Protein AF-A0A6L5YFA7-F1 (afdb_monomer)

Structure (mmCIF, N/CA/C/O backbone):
data_AF-A0A6L5YFA7-F1
#
_entry.id   AF-A0A6L5YFA7-F1
#
loop_
_atom_site.group_PDB
_atom_site.id
_atom_site.type_symbol
_atom_site.label_atom_id
_atom_site.label_alt_id
_atom_site.label_comp_id
_atom_site.label_asym_id
_atom_site.label_entity_id
_atom_site.label_seq_id
_atom_site.pdbx_PDB_ins_code
_atom_site.Cartn_x
_atom_site.Cartn_y
_atom_site.Cartn_z
_atom_site.occupancy
_atom_site.B_iso_or_equiv
_atom_site.auth_seq_id
_atom_site.auth_comp_id
_atom_site.auth_asym_id
_atom_site.auth_atom_id
_atom_site.pdbx_PDB_model_num
ATOM 1 N N . MET A 1 1 ? -9.081 -8.672 18.674 1.00 42.75 1 MET A N 1
ATOM 2 C CA . MET A 1 1 ? -8.345 -7.391 18.507 1.00 42.75 1 MET A CA 1
ATOM 3 C C . MET A 1 1 ? -7.896 -7.361 17.067 1.00 42.75 1 MET A C 1
ATOM 5 O O . MET A 1 1 ? -7.307 -8.342 16.646 1.00 42.75 1 MET A O 1
ATOM 9 N N . GLU A 1 2 ? -8.249 -6.339 16.296 1.00 49.50 2 GLU A N 1
ATOM 10 C CA . GLU A 1 2 ? -7.904 -6.300 14.872 1.00 49.50 2 GLU A CA 1
ATOM 11 C C . GLU A 1 2 ? -6.383 -6.189 14.718 1.00 49.50 2 GLU A C 1
ATOM 13 O O . GLU A 1 2 ? -5.696 -5.488 15.465 1.00 49.50 2 GLU A O 1
ATOM 18 N N . HIS A 1 3 ? -5.829 -7.008 13.838 1.00 55.88 3 HIS A N 1
ATOM 19 C CA . HIS A 1 3 ? -4.409 -7.046 13.551 1.00 55.88 3 HIS A CA 1
ATOM 20 C C . HIS A 1 3 ? -4.243 -6.571 12.118 1.00 55.88 3 HIS A C 1
ATOM 22 O O . HIS A 1 3 ? -5.012 -6.949 11.251 1.00 55.88 3 HIS A O 1
ATOM 28 N N . VAL A 1 4 ? -3.264 -5.714 11.869 1.00 53.44 4 VAL A N 1
ATOM 29 C CA . VAL A 1 4 ? -2.865 -5.366 10.506 1.00 53.44 4 VAL A CA 1
ATOM 30 C C . VAL A 1 4 ? -1.483 -5.969 10.318 1.00 53.44 4 VAL A C 1
ATOM 32 O O . VAL A 1 4 ? -0.633 -5.802 11.196 1.00 53.44 4 VAL A O 1
ATOM 35 N N . THR A 1 5 ? -1.272 -6.724 9.243 1.00 58.22 5 THR A N 1
ATOM 36 C CA . THR A 1 5 ? 0.033 -7.300 8.879 1.00 58.22 5 THR A CA 1
ATOM 37 C C . THR A 1 5 ? 0.436 -6.825 7.495 1.00 58.22 5 THR A C 1
ATOM 39 O O . THR A 1 5 ? -0.426 -6.433 6.704 1.00 58.22 5 THR A O 1
ATOM 42 N N . ALA A 1 6 ? 1.736 -6.830 7.220 1.00 61.50 6 ALA A N 1
ATOM 43 C CA . ALA A 1 6 ? 2.241 -6.496 5.909 1.00 61.50 6 ALA A CA 1
ATOM 44 C C . ALA A 1 6 ? 3.521 -7.240 5.558 1.00 61.50 6 ALA A C 1
ATOM 46 O O . ALA A 1 6 ? 4.302 -7.607 6.434 1.00 61.50 6 ALA A O 1
ATOM 47 N N . CYS A 1 7 ? 3.732 -7.410 4.261 1.00 60.97 7 CYS A N 1
ATOM 48 C CA . CYS A 1 7 ? 4.968 -7.910 3.680 1.00 60.97 7 CYS A CA 1
ATOM 49 C C . CYS A 1 7 ? 5.382 -7.022 2.508 1.00 60.97 7 CYS A C 1
ATOM 51 O O . CYS A 1 7 ? 4.578 -6.240 1.989 1.00 60.97 7 CYS A O 1
ATOM 53 N N . TYR A 1 8 ? 6.646 -7.125 2.107 1.00 66.25 8 TYR A N 1
ATOM 54 C CA . TYR A 1 8 ? 7.183 -6.336 1.011 1.00 66.25 8 TYR A CA 1
ATOM 55 C C . TYR A 1 8 ? 8.042 -7.179 0.077 1.00 66.25 8 TYR A C 1
ATOM 57 O O . TYR A 1 8 ? 8.597 -8.205 0.461 1.00 66.25 8 TYR A O 1
ATOM 65 N N . TRP A 1 9 ? 8.167 -6.712 -1.157 1.00 69.38 9 TRP A N 1
ATOM 66 C CA . TRP A 1 9 ? 9.163 -7.182 -2.102 1.00 69.38 9 TRP A CA 1
ATOM 67 C C . TRP A 1 9 ? 9.810 -5.980 -2.781 1.00 69.38 9 TRP A C 1
ATOM 69 O O . TRP A 1 9 ? 9.129 -5.018 -3.135 1.00 69.38 9 TRP A O 1
ATOM 79 N N . GLN A 1 10 ? 11.122 -6.041 -2.971 1.00 66.88 10 GLN A N 1
ATOM 80 C CA . GLN A 1 10 ? 11.886 -5.040 -3.698 1.00 66.88 10 GLN A CA 1
ATOM 81 C C . GLN A 1 10 ? 13.004 -5.739 -4.467 1.00 66.88 10 GLN A C 1
ATOM 83 O O . GLN A 1 10 ? 13.648 -6.649 -3.948 1.00 66.88 10 GLN A O 1
ATOM 88 N N . LYS A 1 11 ? 13.254 -5.301 -5.702 1.00 67.88 11 LYS A N 1
ATOM 89 C CA . LYS A 1 11 ? 14.406 -5.774 -6.472 1.00 67.88 11 LYS A CA 1
ATOM 90 C C . LYS A 1 11 ? 15.708 -5.233 -5.863 1.00 67.88 11 LYS A C 1
ATOM 92 O O . LYS A 1 11 ? 15.896 -4.021 -5.807 1.00 67.88 11 LYS A O 1
ATOM 97 N N . GLU A 1 12 ? 16.612 -6.133 -5.474 1.00 57.06 12 GLU A N 1
ATOM 98 C CA . GLU A 1 12 ? 17.871 -5.818 -4.769 1.00 57.06 12 GLU A CA 1
ATOM 99 C C . GLU A 1 12 ? 18.837 -4.919 -5.564 1.00 57.06 12 GLU A C 1
ATOM 101 O O . GLU A 1 12 ? 19.666 -4.233 -4.979 1.00 57.06 12 GLU A O 1
ATOM 106 N N . THR A 1 13 ? 18.735 -4.887 -6.895 1.00 53.09 13 THR A N 1
ATOM 107 C CA . THR A 1 13 ? 19.725 -4.241 -7.778 1.00 53.09 13 THR A CA 1
ATOM 108 C C . THR A 1 13 ? 19.331 -2.859 -8.299 1.00 53.09 13 THR A C 1
ATOM 110 O O . THR A 1 13 ? 19.992 -2.341 -9.197 1.00 53.09 13 THR A O 1
ATOM 113 N N . VAL A 1 14 ? 18.257 -2.240 -7.793 1.00 55.06 14 VAL A N 1
ATOM 114 C CA . VAL A 1 14 ? 17.788 -0.959 -8.341 1.00 55.06 14 VAL A CA 1
ATOM 115 C C . VAL A 1 14 ? 18.073 0.217 -7.397 1.00 55.06 14 VAL A C 1
ATOM 117 O O . VAL A 1 14 ? 17.418 0.314 -6.363 1.00 55.06 14 VAL A O 1
ATOM 120 N N . PRO A 1 15 ? 18.931 1.181 -7.786 1.00 55.47 15 PRO A N 1
ATOM 121 C CA . PRO A 1 15 ? 19.334 2.291 -6.915 1.00 55.47 15 PRO A CA 1
ATOM 122 C C . PRO A 1 15 ? 18.256 3.356 -6.627 1.00 55.47 15 PRO A C 1
ATOM 124 O O . PRO A 1 15 ? 18.515 4.274 -5.861 1.00 55.47 15 PRO A O 1
ATOM 127 N N . ASN A 1 16 ? 17.045 3.259 -7.189 1.00 71.00 16 ASN A N 1
ATOM 128 C CA . ASN A 1 16 ? 16.102 4.389 -7.229 1.00 71.00 16 ASN A CA 1
ATOM 129 C C . ASN A 1 16 ? 14.651 4.017 -6.881 1.00 71.00 16 ASN A C 1
ATOM 131 O O . ASN A 1 16 ? 13.733 4.626 -7.410 1.00 71.00 16 ASN A O 1
ATOM 135 N N . ILE A 1 17 ? 14.407 2.987 -6.070 1.00 80.12 17 ILE A N 1
ATOM 136 C CA . ILE A 1 17 ? 13.124 2.843 -5.366 1.00 80.12 17 ILE A CA 1
ATOM 137 C C . ILE A 1 17 ? 13.440 2.577 -3.909 1.00 80.12 17 ILE A C 1
ATOM 139 O O . ILE A 1 17 ? 14.206 1.680 -3.583 1.00 80.12 17 ILE A O 1
ATOM 143 N N . PHE A 1 18 ? 12.844 3.367 -3.038 1.00 85.06 18 PHE A N 1
ATOM 144 C CA . PHE A 1 18 ? 12.980 3.273 -1.603 1.00 85.06 18 PHE A CA 1
ATOM 145 C C . PHE A 1 18 ? 11.629 2.870 -1.033 1.00 85.06 18 PHE A C 1
ATOM 147 O O . PHE A 1 18 ? 10.590 3.408 -1.420 1.00 85.06 18 PHE A O 1
ATOM 154 N N . LEU A 1 19 ? 11.655 1.924 -0.105 1.00 86.00 19 LEU A N 1
ATOM 155 C CA . LEU A 1 19 ? 10.480 1.395 0.561 1.00 86.00 19 LEU A CA 1
ATOM 156 C C . LEU A 1 19 ? 10.718 1.450 2.061 1.00 86.00 19 LEU A C 1
ATOM 158 O O . LEU A 1 19 ? 11.791 1.095 2.546 1.00 86.00 19 LEU A O 1
ATOM 162 N N . SER A 1 20 ? 9.705 1.881 2.796 1.00 87.00 20 SER A N 1
ATOM 163 C CA . SER A 1 20 ? 9.672 1.725 4.243 1.00 87.00 20 SER A CA 1
ATOM 164 C C . SER A 1 20 ? 8.342 1.148 4.651 1.00 87.00 20 SER A C 1
ATOM 166 O O . SER A 1 20 ? 7.297 1.586 4.173 1.00 87.00 20 SER A O 1
ATOM 168 N N . LEU A 1 21 ? 8.404 0.162 5.534 1.00 87.25 21 LEU A N 1
ATOM 169 C CA . LEU A 1 21 ? 7.260 -0.518 6.104 1.00 87.25 21 LEU A CA 1
ATOM 170 C C . LEU A 1 21 ? 7.446 -0.565 7.616 1.00 87.25 21 LEU A C 1
ATOM 172 O O . LEU A 1 21 ? 8.492 -0.973 8.114 1.00 87.25 21 LEU A O 1
ATOM 176 N N . GLN A 1 22 ? 6.414 -0.160 8.344 1.00 86.12 22 GLN A N 1
ATOM 177 C CA . GLN A 1 22 ? 6.419 -0.094 9.794 1.00 86.12 22 GLN A CA 1
ATOM 178 C C . GLN A 1 22 ? 5.139 -0.721 10.336 1.00 86.12 22 GLN A C 1
ATOM 180 O O . GLN A 1 22 ? 4.037 -0.407 9.889 1.00 86.12 22 GLN A O 1
ATOM 185 N N . GLN A 1 23 ? 5.284 -1.585 11.339 1.00 83.81 23 GLN A N 1
ATOM 186 C CA . GLN A 1 23 ? 4.173 -2.211 12.052 1.00 83.81 23 GLN A CA 1
ATOM 187 C C . GLN A 1 23 ? 4.331 -1.959 13.554 1.00 83.81 23 GLN A C 1
ATOM 189 O O . GLN A 1 23 ? 5.340 -2.323 14.158 1.00 83.81 23 GLN A O 1
ATOM 194 N N . ARG A 1 24 ? 3.330 -1.330 14.180 1.00 81.19 24 ARG A N 1
ATOM 195 C CA . ARG A 1 24 ? 3.364 -0.915 15.591 1.00 81.19 24 ARG A CA 1
ATOM 196 C C . ARG A 1 24 ? 2.080 -1.315 16.321 1.00 81.19 24 ARG A C 1
ATOM 198 O O . ARG A 1 24 ? 0.984 -1.266 15.772 1.00 81.19 24 ARG A O 1
ATOM 205 N N . LYS A 1 25 ? 2.204 -1.680 17.603 1.00 77.31 25 LYS A N 1
ATOM 206 C CA . LYS A 1 25 ? 1.065 -1.931 18.506 1.00 77.31 25 LYS A CA 1
ATOM 207 C C . LYS A 1 25 ? 1.022 -0.875 19.604 1.00 77.31 25 LYS A C 1
ATOM 209 O O . LYS A 1 25 ? 1.906 -0.828 20.460 1.00 77.31 25 LYS A O 1
ATOM 214 N N . TYR A 1 26 ? -0.043 -0.081 19.646 1.00 77.12 26 TYR A N 1
ATOM 215 C CA . TYR A 1 26 ? -0.231 0.949 20.666 1.00 77.12 26 TYR A CA 1
ATOM 216 C C . TYR A 1 26 ? -1.063 0.397 21.824 1.00 77.12 26 TYR A C 1
ATOM 218 O O . TYR A 1 26 ? -2.284 0.536 21.855 1.00 77.12 26 TYR A O 1
ATOM 226 N N . ARG A 1 27 ? -0.394 -0.210 22.818 1.00 72.00 27 ARG A N 1
ATOM 227 C CA . ARG A 1 27 ? -1.049 -0.898 23.954 1.00 72.00 27 ARG A CA 1
ATOM 228 C C . ARG A 1 27 ? -2.083 -0.036 24.686 1.00 72.00 27 ARG A C 1
ATOM 230 O O . ARG A 1 27 ? -3.198 -0.495 24.905 1.00 72.00 27 ARG A O 1
ATOM 237 N N . ARG A 1 28 ? -1.742 1.217 25.021 1.00 74.81 28 ARG A N 1
ATOM 238 C CA . ARG A 1 28 ? -2.653 2.143 25.729 1.00 74.81 28 ARG A CA 1
ATOM 239 C C . ARG A 1 28 ? -3.917 2.464 24.930 1.00 74.81 28 ARG A C 1
ATOM 241 O O . ARG A 1 28 ? -4.965 2.674 25.522 1.00 74.81 28 ARG A O 1
ATOM 248 N N . ARG A 1 29 ? -3.809 2.500 23.600 1.00 70.94 29 ARG A N 1
ATOM 249 C CA . ARG A 1 29 ? -4.910 2.826 22.683 1.00 70.94 29 ARG A CA 1
ATOM 250 C C . ARG A 1 29 ? -5.611 1.577 22.129 1.00 70.94 29 ARG A C 1
ATOM 252 O O . ARG A 1 29 ? -6.564 1.722 21.383 1.00 70.94 29 ARG A O 1
ATOM 259 N N . LYS A 1 30 ? -5.144 0.369 22.489 1.00 76.75 30 LYS A N 1
ATOM 260 C CA . LYS A 1 30 ? -5.601 -0.932 21.959 1.00 76.75 30 LYS A CA 1
ATOM 261 C C . LYS A 1 30 ? -5.667 -0.993 20.420 1.00 76.75 30 LYS A C 1
ATOM 263 O O . LYS A 1 30 ? -6.475 -1.741 19.888 1.00 76.75 30 LYS A O 1
ATOM 268 N N . ALA A 1 31 ? -4.790 -0.252 19.740 1.00 76.12 31 ALA A N 1
ATOM 269 C CA . ALA A 1 31 ? -4.780 -0.118 18.284 1.00 76.12 31 ALA A CA 1
ATOM 270 C C . ALA A 1 31 ? -3.578 -0.838 17.656 1.00 76.12 31 ALA A C 1
ATOM 272 O O . ALA A 1 31 ? -2.465 -0.814 18.211 1.00 76.12 31 ALA A O 1
ATOM 273 N N . SER A 1 32 ? -3.796 -1.447 16.491 1.00 78.88 32 SER A N 1
ATOM 274 C CA . SER A 1 32 ? -2.738 -2.004 15.644 1.00 78.88 32 SER A CA 1
ATOM 275 C C . SER A 1 32 ? -2.537 -1.115 14.428 1.00 78.88 32 SER A C 1
ATOM 277 O O . SER A 1 32 ? -3.494 -0.797 13.736 1.00 78.88 32 SER A O 1
ATOM 279 N N . VAL A 1 33 ? -1.289 -0.756 14.148 1.00 83.19 33 VAL A N 1
ATOM 280 C CA . VAL A 1 33 ? -0.929 0.189 13.090 1.00 83.19 33 VAL A CA 1
ATOM 281 C C . VAL A 1 33 ? 0.041 -0.466 12.130 1.00 83.19 33 VAL A C 1
ATOM 283 O O . VAL A 1 33 ? 1.040 -1.041 12.564 1.00 83.19 33 VAL A O 1
ATOM 286 N N . VAL A 1 34 ? -0.222 -0.332 10.836 1.00 86.50 34 VAL A N 1
ATOM 287 C CA . VAL A 1 34 ? 0.759 -0.572 9.782 1.00 86.50 34 VAL A CA 1
ATOM 288 C C . VAL A 1 34 ? 0.758 0.620 8.847 1.00 86.50 34 VAL A C 1
ATOM 290 O O . VAL A 1 34 ? -0.297 1.071 8.412 1.00 86.50 34 VAL A O 1
ATOM 293 N N . TYR A 1 35 ? 1.936 1.122 8.516 1.00 89.31 35 TYR A N 1
ATOM 294 C CA . TYR A 1 35 ? 2.086 2.110 7.463 1.00 89.31 35 TYR A CA 1
ATOM 295 C C . TYR A 1 35 ? 3.273 1.769 6.589 1.00 89.31 35 TYR A C 1
ATOM 297 O O . TYR A 1 35 ? 4.251 1.174 7.044 1.00 89.31 35 TYR A O 1
ATOM 305 N N . ALA A 1 36 ? 3.166 2.148 5.326 1.00 90.75 36 ALA A N 1
ATOM 306 C CA . ALA A 1 36 ? 4.242 1.998 4.378 1.00 90.75 36 ALA A CA 1
ATOM 307 C C . ALA A 1 36 ? 4.264 3.162 3.402 1.00 90.75 36 ALA A C 1
ATOM 309 O O . ALA A 1 36 ? 3.213 3.689 3.039 1.00 90.75 36 ALA A O 1
ATOM 310 N N . CYS A 1 37 ? 5.463 3.506 2.952 1.00 91.62 37 CYS A N 1
ATOM 311 C CA . CYS A 1 37 ? 5.683 4.431 1.855 1.00 91.62 37 CYS A CA 1
ATOM 312 C C . CYS A 1 37 ? 6.607 3.773 0.828 1.00 91.62 37 CYS A C 1
ATOM 314 O O . CYS A 1 37 ? 7.508 3.011 1.185 1.00 91.62 37 CYS A O 1
ATOM 316 N N . ILE A 1 38 ? 6.399 4.107 -0.439 1.00 89.19 38 ILE A N 1
ATOM 317 C CA . ILE A 1 38 ? 7.280 3.776 -1.555 1.00 89.19 38 ILE A CA 1
ATOM 318 C C . ILE A 1 38 ? 7.514 5.043 -2.372 1.00 89.19 38 ILE A C 1
ATOM 320 O O . ILE A 1 38 ? 6.592 5.834 -2.562 1.00 89.19 38 ILE A O 1
ATOM 324 N N . SER A 1 39 ? 8.747 5.272 -2.811 1.00 90.31 39 SER A N 1
ATOM 325 C CA . SER A 1 39 ? 9.122 6.459 -3.583 1.00 90.31 39 SER A CA 1
ATOM 326 C C . SER A 1 39 ? 10.403 6.195 -4.361 1.00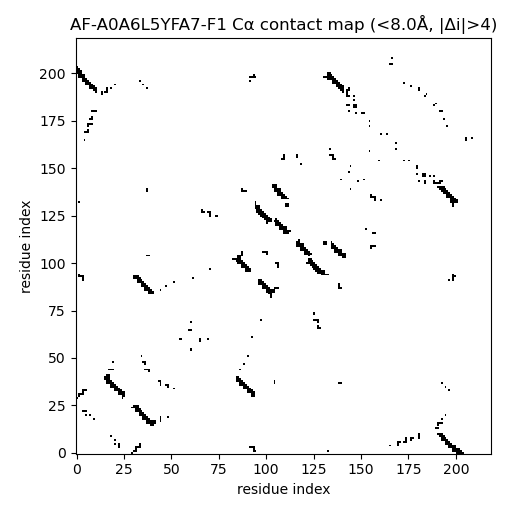 90.31 39 SER A C 1
ATOM 328 O O . SER A 1 39 ? 11.256 5.449 -3.888 1.00 90.31 39 SER A O 1
ATOM 330 N N . ASP A 1 40 ? 10.580 6.824 -5.519 1.00 87.94 40 ASP A N 1
ATOM 331 C CA . ASP A 1 40 ? 11.878 6.837 -6.210 1.00 87.94 40 ASP A CA 1
ATOM 332 C C . ASP A 1 40 ? 12.844 7.915 -5.688 1.00 87.94 40 ASP A C 1
ATOM 334 O O . ASP A 1 40 ? 14.011 7.957 -6.069 1.00 87.94 40 ASP A O 1
ATOM 338 N N . ASN A 1 41 ? 12.385 8.731 -4.736 1.00 90.25 41 ASN A N 1
ATOM 339 C CA . ASN A 1 41 ? 13.168 9.730 -4.018 1.00 90.25 41 ASN A CA 1
ATOM 340 C C . ASN A 1 41 ? 13.231 9.398 -2.514 1.00 90.25 41 ASN A C 1
ATOM 342 O O . ASN A 1 41 ? 12.197 9.345 -1.835 1.00 90.25 41 ASN A O 1
ATOM 346 N N . ARG A 1 42 ? 14.451 9.202 -1.987 1.00 89.81 42 ARG A N 1
ATOM 347 C CA . ARG A 1 42 ? 14.705 8.840 -0.582 1.00 89.81 42 ARG A CA 1
ATOM 348 C C . ARG A 1 42 ? 14.324 9.944 0.399 1.00 89.81 42 ARG A C 1
ATOM 350 O O . ARG A 1 42 ? 13.741 9.651 1.436 1.00 89.81 42 ARG A O 1
ATOM 357 N N . GLU A 1 43 ? 14.642 11.197 0.095 1.00 92.31 43 GLU A N 1
ATOM 358 C CA . GLU A 1 43 ? 14.319 12.327 0.971 1.00 92.31 43 GLU A CA 1
ATOM 359 C C . GLU A 1 43 ? 12.802 12.488 1.098 1.00 92.31 43 GLU A C 1
ATOM 361 O O . GLU A 1 43 ? 12.268 12.590 2.205 1.00 92.31 43 GLU A O 1
ATOM 366 N N . LEU A 1 44 ? 12.094 12.390 -0.030 1.00 93.12 44 LEU A N 1
ATOM 367 C CA . LEU A 1 44 ? 10.637 12.395 -0.043 1.00 93.12 44 LEU A CA 1
ATOM 368 C C . LEU A 1 44 ? 10.061 11.214 0.747 1.00 93.12 44 LEU A C 1
ATOM 370 O O . LEU A 1 44 ? 9.130 11.407 1.528 1.00 93.12 44 LEU A O 1
ATOM 374 N N . LEU A 1 45 ? 10.629 10.012 0.595 1.00 92.25 45 LEU A N 1
ATOM 375 C CA . LEU A 1 45 ? 10.217 8.843 1.371 1.00 92.25 45 LEU A CA 1
ATOM 376 C C . LEU A 1 45 ? 10.302 9.119 2.881 1.00 92.25 45 LEU A C 1
ATOM 378 O O . LEU A 1 45 ? 9.362 8.812 3.617 1.00 92.25 45 LEU A O 1
ATOM 382 N N . MET A 1 46 ? 11.422 9.680 3.343 1.00 92.62 46 MET A N 1
ATOM 383 C CA . MET A 1 46 ? 11.640 9.981 4.761 1.00 92.62 46 MET A CA 1
ATOM 384 C C . MET A 1 46 ? 10.692 11.077 5.255 1.00 92.62 46 MET A C 1
ATOM 386 O O . MET A 1 46 ? 10.117 10.950 6.332 1.00 92.62 46 MET A O 1
ATOM 390 N N . ASN A 1 47 ? 10.455 12.116 4.450 1.00 94.56 47 ASN A N 1
ATOM 391 C CA . ASN A 1 47 ? 9.496 13.174 4.769 1.00 94.56 47 ASN A CA 1
ATOM 392 C C . ASN A 1 47 ? 8.070 12.614 4.927 1.00 94.56 47 ASN A C 1
ATOM 394 O O . ASN A 1 47 ? 7.410 12.869 5.933 1.00 94.56 47 ASN A O 1
ATOM 398 N N . LEU A 1 48 ? 7.614 11.790 3.978 1.00 94.56 48 LEU A N 1
ATOM 399 C CA . LEU A 1 48 ? 6.294 11.157 4.039 1.00 94.56 48 LEU A CA 1
ATOM 400 C C . LEU A 1 48 ? 6.152 10.250 5.267 1.00 94.56 48 LEU A C 1
ATOM 402 O O . LEU A 1 48 ? 5.120 10.291 5.934 1.00 94.56 48 LEU A O 1
ATOM 406 N N . GLN A 1 49 ? 7.185 9.473 5.603 1.00 92.62 49 GLN A N 1
ATOM 407 C CA . GLN A 1 49 ? 7.195 8.673 6.831 1.00 92.62 49 GLN A CA 1
ATOM 408 C C . GLN A 1 49 ? 7.078 9.535 8.084 1.00 92.62 49 GLN A C 1
ATOM 410 O O . GLN A 1 49 ? 6.220 9.260 8.919 1.00 92.62 49 GLN A O 1
ATOM 415 N N . ASN A 1 50 ? 7.888 10.588 8.199 1.00 93.12 50 ASN A N 1
ATOM 416 C CA . ASN A 1 50 ? 7.854 11.486 9.351 1.00 93.12 50 ASN A CA 1
ATOM 417 C C . ASN A 1 50 ? 6.476 12.134 9.507 1.00 93.12 50 ASN A C 1
ATOM 419 O O . ASN A 1 50 ? 5.932 12.146 10.606 1.00 93.12 50 ASN A O 1
ATOM 423 N N . LYS A 1 51 ? 5.856 12.568 8.402 1.00 92.56 51 LYS A N 1
ATOM 424 C CA . LYS A 1 51 ? 4.484 13.093 8.410 1.00 92.56 51 LYS A CA 1
ATOM 425 C C . LYS A 1 51 ? 3.468 12.066 8.895 1.00 92.56 51 LYS A C 1
ATOM 427 O O . LYS A 1 51 ? 2.596 12.424 9.680 1.00 92.56 51 LYS A O 1
ATOM 432 N N . ILE A 1 52 ? 3.571 10.801 8.469 1.00 91.69 52 ILE A N 1
ATOM 433 C CA . ILE A 1 52 ? 2.720 9.726 9.004 1.00 91.69 52 ILE A CA 1
ATOM 434 C C . ILE A 1 52 ? 2.955 9.577 10.511 1.00 91.69 52 ILE A C 1
ATOM 436 O O . ILE A 1 52 ? 1.990 9.494 11.267 1.00 91.69 52 ILE A O 1
ATOM 440 N N . GLU A 1 53 ? 4.206 9.570 10.972 1.00 89.62 53 GLU A N 1
ATOM 441 C CA . GLU A 1 53 ? 4.523 9.436 12.397 1.00 89.62 53 GLU A CA 1
ATOM 442 C C . GLU A 1 53 ? 3.999 10.600 13.247 1.00 89.62 53 GLU A C 1
ATOM 444 O O . GLU A 1 53 ? 3.432 10.362 14.316 1.00 89.62 53 GLU A O 1
ATOM 449 N N . GLU A 1 54 ? 4.125 11.839 12.772 1.00 89.62 54 GLU A N 1
ATOM 450 C CA . GLU A 1 54 ? 3.522 13.026 13.390 1.00 89.62 54 GLU A CA 1
ATOM 451 C C . GLU A 1 54 ? 2.002 12.878 13.501 1.00 89.62 54 GLU A C 1
ATOM 453 O O . GLU A 1 54 ? 1.412 13.144 14.553 1.00 89.62 54 GLU A O 1
ATOM 458 N N . GLU A 1 55 ? 1.372 12.382 12.435 1.00 87.25 55 GLU A N 1
ATOM 459 C CA . GLU A 1 55 ? -0.046 12.053 12.418 1.00 87.25 55 GLU A CA 1
ATOM 460 C C . GLU A 1 55 ? -0.353 11.050 13.552 1.00 87.25 55 GLU A C 1
ATOM 462 O O . GLU A 1 55 ? -1.223 11.305 14.391 1.00 87.25 55 GLU A O 1
ATOM 467 N N . LEU A 1 56 ? 0.378 9.930 13.638 1.00 85.25 56 LEU A N 1
ATOM 468 C CA . LEU A 1 56 ? 0.166 8.882 14.650 1.00 85.25 56 LEU A CA 1
ATOM 469 C C . LEU A 1 56 ? 0.287 9.409 16.095 1.00 85.25 56 LEU A C 1
ATOM 471 O O . LEU A 1 56 ? -0.397 8.911 17.003 1.00 85.25 56 LEU A O 1
ATOM 475 N N . GLN A 1 57 ? 1.156 10.400 16.323 1.00 83.56 57 GLN A N 1
ATOM 476 C CA . GLN A 1 57 ? 1.321 11.067 17.619 1.00 83.56 57 GLN A CA 1
ATOM 477 C C . GLN A 1 57 ? 0.117 11.950 17.979 1.00 83.56 57 GLN A C 1
ATOM 479 O O . GLN A 1 57 ? -0.207 12.100 19.165 1.00 83.56 57 GLN A O 1
ATOM 484 N N . GLY A 1 58 ? -0.593 12.463 16.973 1.00 77.00 58 GLY A N 1
ATOM 485 C CA . GLY A 1 58 ? -1.829 13.214 17.125 1.00 77.00 58 GLY A CA 1
ATOM 486 C C . GLY A 1 58 ? -2.880 12.487 17.974 1.00 77.00 58 GLY A C 1
ATOM 487 O O . GLY A 1 58 ? -2.967 11.256 18.032 1.00 77.00 58 GLY A O 1
ATOM 488 N N . ARG A 1 59 ? -3.712 13.271 18.672 1.00 67.19 59 ARG A N 1
ATOM 489 C CA . ARG A 1 59 ? -4.869 12.758 19.441 1.00 67.19 59 ARG A CA 1
ATOM 490 C C . ARG A 1 59 ? -6.094 12.477 18.569 1.00 67.19 59 ARG A C 1
ATOM 492 O O . ARG A 1 59 ? -7.103 11.992 19.076 1.00 67.19 59 ARG A O 1
ATOM 499 N N . ASP A 1 60 ? -6.015 12.877 17.310 1.00 65.81 60 ASP A N 1
ATOM 500 C CA . ASP A 1 60 ? -7.160 13.067 16.435 1.00 65.81 60 ASP A CA 1
ATOM 501 C C . ASP A 1 60 ? -7.311 11.991 15.378 1.00 65.81 60 ASP A C 1
ATOM 503 O O . ASP A 1 60 ? -8.441 11.705 14.983 1.00 65.81 60 ASP A O 1
ATOM 507 N N . ILE A 1 61 ? -6.217 11.336 14.991 1.00 62.91 61 ILE A N 1
ATOM 508 C CA . ILE A 1 61 ? -6.371 10.070 14.297 1.00 62.91 61 ILE A CA 1
ATOM 509 C C . ILE A 1 61 ? -7.059 9.105 15.255 1.00 62.91 61 ILE A C 1
ATOM 511 O O . ILE A 1 61 ? -6.935 9.221 16.476 1.00 62.91 61 ILE A O 1
ATOM 515 N N . TRP A 1 62 ? -7.822 8.176 14.697 1.00 63.12 62 TRP A N 1
ATOM 516 C CA . TRP A 1 62 ? -8.588 7.157 15.410 1.00 63.12 62 TRP A CA 1
ATOM 517 C C . TRP A 1 62 ? -9.942 7.617 15.954 1.00 63.12 62 TRP A C 1
ATOM 519 O O . TRP A 1 62 ? -10.695 6.776 16.451 1.00 63.12 62 TRP A O 1
ATOM 529 N N . LYS A 1 63 ? -10.327 8.889 15.811 1.00 66.94 63 LYS A N 1
ATOM 530 C CA . LYS A 1 63 ? -11.703 9.320 16.098 1.00 66.94 63 LYS A CA 1
ATOM 531 C C . LYS A 1 63 ? -12.581 9.127 14.865 1.00 66.94 63 LYS A C 1
ATOM 533 O O . LYS A 1 63 ? -12.201 9.540 13.773 1.00 66.94 63 LYS A O 1
ATOM 538 N N . SER A 1 64 ? -13.728 8.477 15.035 1.00 64.62 64 SER A N 1
ATOM 539 C CA . SER A 1 64 ? -14.749 8.390 13.984 1.00 64.62 64 SER A CA 1
ATOM 540 C C . SER A 1 64 ? -15.150 9.792 13.520 1.00 64.62 64 SER A C 1
ATOM 542 O O . SER A 1 64 ? -15.115 10.729 14.325 1.00 64.62 64 SER A O 1
ATOM 544 N N . TYR A 1 65 ? -15.551 9.925 12.256 1.00 67.62 65 TYR A N 1
ATOM 545 C CA . TYR A 1 65 ? -16.027 11.183 11.663 1.00 67.62 65 TYR A CA 1
ATOM 546 C C . TYR A 1 65 ? -14.942 12.262 11.511 1.00 67.62 65 TYR A C 1
ATOM 548 O O . TYR A 1 65 ? -15.237 13.456 11.463 1.00 67.62 65 TYR A O 1
ATOM 556 N N . THR A 1 66 ? -13.671 11.860 11.44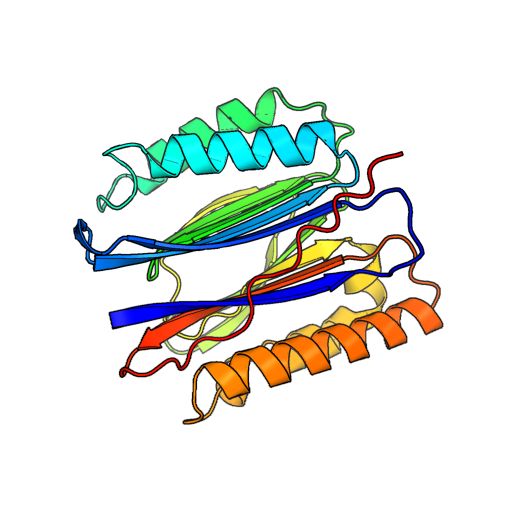7 1.00 79.06 66 THR A N 1
ATOM 557 C CA . THR A 1 66 ? -12.544 12.768 11.164 1.00 79.06 66 THR A CA 1
ATOM 558 C C . THR A 1 66 ? -11.922 12.539 9.790 1.00 79.06 66 THR A C 1
ATOM 560 O O . THR A 1 66 ? -10.984 13.247 9.423 1.00 79.06 66 THR A O 1
ATOM 563 N N . GLU A 1 67 ? -12.461 11.594 9.018 1.00 82.56 67 GLU A N 1
ATOM 564 C CA . GLU A 1 67 ? -11.919 11.114 7.749 1.00 82.56 67 GLU A CA 1
ATOM 565 C C . GLU A 1 67 ? -11.761 12.257 6.750 1.00 82.56 67 GLU A C 1
ATOM 567 O O . GLU A 1 67 ? -10.693 12.419 6.166 1.00 82.56 67 GLU A O 1
ATOM 572 N N . GLU A 1 68 ? -12.785 13.102 6.623 1.00 83.94 68 GLU A N 1
ATOM 573 C CA . GLU A 1 68 ? -12.770 14.230 5.694 1.00 83.94 68 GLU A CA 1
ATOM 574 C C . GLU A 1 68 ? -11.709 15.269 6.070 1.00 83.94 68 GLU A C 1
ATOM 576 O O . GLU A 1 68 ? -10.937 15.720 5.227 1.00 83.94 68 GLU A O 1
ATOM 581 N N . ARG A 1 69 ? -11.575 15.570 7.365 1.00 87.44 69 ARG A N 1
ATOM 582 C CA . ARG A 1 69 ? -10.549 16.492 7.864 1.00 87.44 69 ARG A CA 1
ATOM 583 C C . ARG A 1 69 ? -9.136 15.944 7.642 1.00 87.44 69 ARG A C 1
ATOM 585 O O . 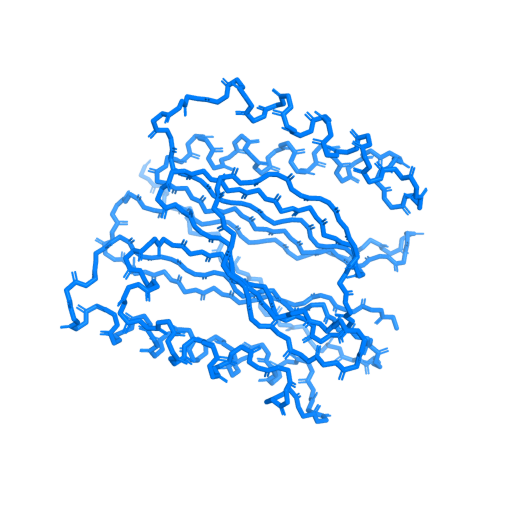ARG A 1 69 ? -8.238 16.701 7.276 1.00 87.44 69 ARG A O 1
ATOM 592 N N . ILE A 1 70 ? -8.928 14.642 7.858 1.00 87.94 70 ILE A N 1
ATOM 593 C CA . ILE A 1 70 ? -7.645 13.975 7.583 1.00 87.94 70 ILE A CA 1
ATOM 594 C C . ILE A 1 70 ? -7.365 14.020 6.077 1.00 87.94 70 ILE A C 1
ATOM 596 O O . ILE A 1 70 ? -6.268 14.406 5.675 1.00 87.94 70 ILE A O 1
ATOM 600 N N . ARG A 1 71 ? -8.360 13.708 5.240 1.00 89.25 71 ARG A N 1
ATOM 601 C CA . ARG A 1 71 ? -8.246 13.736 3.778 1.00 89.25 71 ARG A CA 1
ATOM 602 C C . ARG A 1 71 ? -7.875 15.125 3.272 1.00 89.25 71 ARG A C 1
ATOM 604 O O . ARG A 1 71 ? -6.961 15.240 2.459 1.00 89.25 71 ARG A O 1
ATOM 611 N N . GLU A 1 72 ? -8.528 16.177 3.761 1.00 90.88 72 GLU A N 1
ATOM 612 C CA . GLU A 1 72 ? -8.218 17.564 3.399 1.00 90.88 72 GLU A CA 1
ATOM 613 C C . GLU A 1 72 ? -6.812 17.980 3.836 1.00 90.88 72 GLU A C 1
ATOM 615 O O . GLU A 1 72 ? -6.074 18.585 3.053 1.00 90.88 72 GLU A O 1
ATOM 620 N N . LYS A 1 73 ? -6.423 17.647 5.075 1.00 91.19 73 LYS A N 1
ATOM 621 C CA . LYS A 1 73 ? -5.080 17.925 5.599 1.00 91.19 73 LYS A CA 1
ATOM 622 C C . LYS A 1 73 ? -4.012 17.280 4.716 1.00 91.19 73 LYS A C 1
ATOM 624 O O . LYS A 1 73 ? -3.099 17.973 4.270 1.00 91.19 73 LYS A O 1
ATOM 629 N N . TRP A 1 74 ? -4.144 15.986 4.435 1.00 92.81 74 TRP A N 1
ATOM 630 C CA . TRP A 1 74 ? -3.189 15.256 3.603 1.00 92.81 74 TRP A CA 1
ATOM 631 C C . TRP A 1 74 ? -3.199 15.741 2.159 1.00 92.81 74 TRP A C 1
ATOM 633 O O . TRP A 1 74 ? -2.134 15.990 1.608 1.00 92.81 74 TRP A O 1
ATOM 643 N N . SER A 1 75 ? -4.366 16.009 1.572 1.00 92.88 75 SER A N 1
ATOM 644 C CA . SER A 1 75 ? -4.449 16.566 0.214 1.00 92.88 75 SER A CA 1
ATOM 645 C C . SER A 1 75 ? -3.675 17.884 0.093 1.00 92.88 75 SER A C 1
ATOM 647 O O . SER A 1 75 ? -2.919 18.063 -0.858 1.00 92.88 75 SER A O 1
ATOM 649 N N . LYS A 1 76 ? -3.783 18.783 1.084 1.00 93.19 76 LYS A N 1
ATOM 650 C CA . LYS A 1 76 ? -2.999 20.032 1.125 1.00 93.19 76 LYS A CA 1
ATOM 651 C C . LYS A 1 76 ? -1.498 19.772 1.281 1.00 93.19 76 LYS A C 1
ATOM 653 O O . LYS A 1 76 ? -0.696 20.416 0.614 1.00 93.19 76 LYS A O 1
ATOM 658 N N . GLN A 1 77 ? -1.112 18.829 2.141 1.00 91.44 77 GLN A N 1
ATOM 659 C CA . GLN A 1 77 ? 0.295 18.469 2.353 1.00 91.44 77 GLN A CA 1
ATOM 660 C C . GLN A 1 77 ? 0.945 17.798 1.139 1.00 91.44 77 GLN A C 1
ATOM 662 O O . GLN A 1 77 ? 2.155 17.926 0.961 1.00 91.44 77 GLN A O 1
ATOM 667 N N . LEU A 1 78 ? 0.167 17.065 0.346 1.00 92.81 78 LEU A N 1
ATOM 668 C CA . LEU A 1 78 ? 0.626 16.389 -0.864 1.00 92.81 78 LEU A CA 1
ATOM 669 C C . LEU A 1 78 ? 0.643 17.336 -2.069 1.00 92.81 78 LEU A C 1
ATOM 671 O O . LEU A 1 78 ? 1.515 17.215 -2.920 1.00 92.81 78 LEU A O 1
ATOM 675 N N . ALA A 1 79 ? -0.248 18.332 -2.109 1.00 91.06 79 ALA A N 1
ATOM 676 C CA . ALA A 1 79 ? -0.297 19.333 -3.177 1.00 91.06 79 ALA A CA 1
ATOM 677 C C . ALA A 1 79 ? 0.960 20.220 -3.267 1.00 91.06 79 ALA A C 1
ATOM 679 O O . ALA A 1 79 ? 1.206 20.817 -4.313 1.00 91.06 79 ALA A O 1
ATOM 680 N N . VAL A 1 80 ? 1.740 20.319 -2.184 1.00 91.25 80 VAL A N 1
ATOM 681 C CA . VAL A 1 80 ? 3.015 21.062 -2.152 1.00 91.25 80 VAL A CA 1
ATOM 682 C C . VAL A 1 80 ? 4.231 20.195 -2.492 1.00 91.25 80 VAL A C 1
ATOM 684 O O . VAL A 1 80 ? 5.343 20.713 -2.558 1.00 91.25 80 VAL A O 1
ATOM 687 N N . VAL A 1 81 ? 4.048 18.885 -2.683 1.00 90.19 81 VAL A N 1
ATOM 688 C CA . VAL A 1 81 ? 5.107 17.996 -3.176 1.00 90.19 81 VAL A CA 1
ATOM 689 C C . VAL A 1 81 ? 5.290 18.244 -4.676 1.00 90.19 81 VAL A C 1
ATOM 691 O O . VAL A 1 81 ? 4.319 18.510 -5.384 1.00 90.19 81 VAL A O 1
ATOM 694 N N . ASP A 1 82 ? 6.529 18.167 -5.167 1.00 88.50 82 ASP A N 1
ATOM 695 C CA . ASP A 1 82 ? 6.828 18.335 -6.593 1.00 88.50 82 ASP A CA 1
ATOM 696 C C . ASP A 1 82 ? 5.977 17.378 -7.451 1.00 88.50 82 ASP A C 1
ATOM 698 O O . ASP A 1 82 ? 5.974 16.163 -7.230 1.00 88.50 82 ASP A O 1
ATOM 702 N N . LYS A 1 83 ? 5.294 17.939 -8.458 1.00 87.06 83 LYS A N 1
ATOM 703 C CA . LYS A 1 83 ? 4.428 17.244 -9.424 1.00 87.06 83 LYS A CA 1
ATOM 704 C C . LYS A 1 83 ? 5.168 16.238 -10.307 1.00 87.06 83 LYS A C 1
ATOM 706 O O . LYS A 1 83 ? 4.516 15.487 -11.020 1.00 87.06 83 LYS A O 1
ATOM 711 N N . ASN A 1 84 ? 6.496 16.217 -10.296 1.00 89.19 84 ASN A N 1
ATOM 712 C CA . ASN A 1 84 ? 7.282 15.194 -10.989 1.00 89.19 84 ASN A CA 1
ATOM 713 C C . ASN A 1 84 ? 7.683 14.021 -10.077 1.00 89.19 84 ASN A C 1
ATOM 715 O O . ASN A 1 84 ? 8.295 13.060 -10.543 1.00 89.19 84 ASN A O 1
ATOM 719 N N . SER A 1 85 ? 7.346 14.082 -8.785 1.00 90.75 85 SER A N 1
ATOM 720 C CA . SER A 1 85 ? 7.686 13.035 -7.818 1.00 90.75 85 SER A CA 1
ATOM 721 C C . SER A 1 85 ? 6.845 11.779 -8.024 1.00 90.75 85 SER A C 1
ATOM 723 O O . SER A 1 85 ? 5.661 11.868 -8.348 1.00 90.75 85 SER A O 1
ATOM 725 N N . ASN A 1 86 ? 7.407 10.603 -7.743 1.00 91.25 86 ASN A N 1
ATOM 726 C CA . ASN A 1 86 ? 6.653 9.350 -7.733 1.00 91.25 86 ASN A CA 1
ATOM 727 C C . ASN A 1 86 ? 6.640 8.785 -6.319 1.00 91.25 86 ASN A C 1
ATOM 729 O O . ASN A 1 86 ? 7.686 8.437 -5.775 1.00 91.25 86 ASN A O 1
ATOM 733 N N . TYR A 1 87 ? 5.457 8.688 -5.721 1.00 92.62 87 TYR A N 1
ATOM 734 C CA . TYR A 1 87 ? 5.315 8.163 -4.370 1.00 92.62 87 TYR A CA 1
ATOM 735 C C . TYR A 1 87 ? 3.945 7.534 -4.155 1.00 92.62 87 TYR A C 1
ATOM 737 O O . TYR A 1 87 ? 2.957 7.937 -4.761 1.00 92.62 87 TYR A O 1
ATOM 7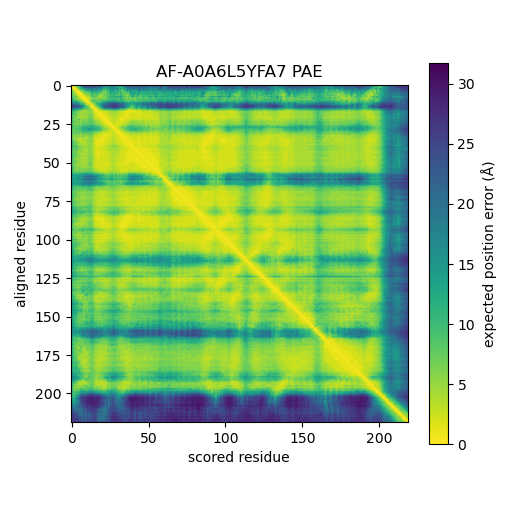45 N N . ALA A 1 88 ? 3.878 6.565 -3.255 1.00 93.38 88 ALA A N 1
ATOM 746 C CA . ALA A 1 88 ? 2.625 6.109 -2.682 1.00 93.38 88 ALA A CA 1
ATOM 747 C C . ALA A 1 88 ? 2.811 5.812 -1.203 1.00 93.38 88 ALA A C 1
ATOM 749 O O . ALA A 1 88 ? 3.905 5.464 -0.752 1.00 93.38 88 ALA A O 1
ATOM 750 N N . GLY A 1 89 ? 1.732 5.943 -0.449 1.00 92.88 89 GLY A N 1
ATOM 751 C CA . GLY A 1 89 ? 1.721 5.625 0.958 1.00 92.88 89 GLY A CA 1
ATOM 752 C C . GLY A 1 89 ? 0.369 5.140 1.434 1.00 92.88 89 GLY A C 1
ATOM 753 O O . GLY A 1 89 ? -0.692 5.434 0.878 1.00 92.88 89 GLY A O 1
ATOM 754 N N . VAL A 1 90 ? 0.445 4.350 2.491 1.00 91.12 90 VAL A N 1
ATOM 755 C CA . VAL A 1 90 ? -0.695 3.800 3.202 1.00 91.12 90 VAL A CA 1
ATOM 756 C C . VAL A 1 90 ? -0.440 3.956 4.686 1.00 91.12 90 VAL A C 1
ATOM 758 O O . VAL A 1 90 ? 0.650 3.681 5.184 1.00 91.12 90 VAL A O 1
ATOM 761 N N . LEU A 1 91 ? -1.473 4.364 5.400 1.00 89.81 91 LEU A N 1
ATOM 762 C CA . LEU A 1 91 ? -1.549 4.286 6.843 1.00 89.81 91 LEU A CA 1
ATOM 763 C C . LEU A 1 91 ? -2.825 3.524 7.174 1.00 89.81 91 LEU A C 1
ATOM 765 O O . LEU A 1 91 ? -3.918 4.011 6.915 1.00 89.81 91 LEU A O 1
ATOM 769 N N . CYS A 1 92 ? -2.683 2.329 7.731 1.00 85.62 92 CYS A N 1
ATOM 770 C CA . CYS A 1 92 ? -3.782 1.464 8.123 1.00 85.62 92 CYS A CA 1
ATOM 771 C C . CYS A 1 92 ? -3.768 1.254 9.631 1.00 85.62 92 CYS A C 1
ATOM 773 O O . CYS A 1 92 ? -2.760 0.814 10.193 1.00 85.62 92 CYS A O 1
ATOM 775 N N . VAL A 1 93 ? -4.892 1.544 10.280 1.00 81.81 93 VAL A N 1
ATOM 776 C CA . VAL A 1 93 ? -5.083 1.285 11.704 1.00 81.81 93 VAL A CA 1
ATOM 777 C C . VAL A 1 93 ? -6.439 0.699 11.952 1.00 81.81 93 VAL A C 1
ATOM 779 O O . VAL A 1 93 ? -7.468 1.314 11.661 1.00 81.81 93 VAL A O 1
ATOM 782 N N . ASP A 1 94 ? -6.403 -0.493 12.528 1.00 76.75 94 ASP A N 1
ATOM 783 C CA . ASP A 1 94 ? -7.561 -1.365 12.621 1.00 76.75 94 ASP A CA 1
ATOM 784 C C . ASP A 1 94 ? -8.212 -1.475 11.220 1.00 76.75 94 ASP A C 1
ATOM 786 O O . ASP A 1 94 ? -7.536 -1.883 10.273 1.00 76.75 94 ASP A O 1
ATOM 790 N N . SER A 1 95 ? -9.468 -1.059 11.048 1.00 75.25 95 SER A N 1
ATOM 791 C CA . SER A 1 95 ? -10.167 -1.030 9.754 1.00 75.25 95 SER A CA 1
ATOM 792 C C . SER A 1 95 ? -10.026 0.278 8.968 1.00 75.25 95 SER A C 1
ATOM 794 O O . SER A 1 95 ? -10.546 0.380 7.861 1.00 75.25 95 SER A O 1
ATOM 796 N N . ARG A 1 96 ? -9.368 1.312 9.499 1.00 81.00 96 ARG A N 1
ATOM 797 C CA . ARG A 1 96 ? -9.291 2.627 8.843 1.00 81.00 96 ARG A CA 1
ATOM 798 C C . ARG A 1 96 ? -8.017 2.785 8.050 1.00 81.00 96 ARG A C 1
ATOM 800 O O . ARG A 1 96 ? -6.939 2.424 8.517 1.00 81.00 96 ARG A O 1
ATOM 807 N N . VAL A 1 97 ? -8.142 3.369 6.868 1.00 84.94 97 VAL A N 1
ATOM 808 C CA . VAL A 1 97 ? -7.025 3.589 5.955 1.00 84.94 97 VAL A CA 1
ATOM 809 C C . VAL A 1 97 ? -6.971 5.036 5.500 1.00 84.94 97 VAL A C 1
ATOM 811 O O . VAL A 1 97 ? -7.990 5.632 5.160 1.00 84.94 97 VAL A O 1
ATOM 814 N N . LEU A 1 98 ? -5.761 5.578 5.472 1.00 89.81 98 LEU A N 1
ATOM 815 C CA . LEU A 1 98 ? -5.364 6.713 4.655 1.00 89.81 98 LEU A CA 1
ATOM 816 C C . LEU A 1 98 ? -4.507 6.157 3.520 1.00 89.81 98 LEU A C 1
ATOM 818 O O . LEU A 1 98 ? -3.579 5.384 3.749 1.00 89.81 98 LEU A O 1
ATOM 822 N N . LEU A 1 99 ? -4.838 6.560 2.307 1.00 91.38 99 LEU A N 1
ATOM 823 C CA . LEU A 1 99 ? -4.240 6.096 1.070 1.00 91.38 99 LEU A CA 1
ATOM 824 C C . LEU A 1 99 ? -3.866 7.308 0.236 1.00 91.38 99 LEU A C 1
ATOM 826 O O . LEU A 1 99 ? -4.702 8.190 0.045 1.00 91.38 99 LEU A O 1
ATOM 830 N N . PHE A 1 100 ? -2.639 7.348 -0.264 1.00 94.00 100 PHE A N 1
ATOM 831 C CA . PHE A 1 100 ? -2.231 8.368 -1.215 1.00 94.00 100 PHE A CA 1
ATOM 832 C C . PHE A 1 100 ? -1.245 7.843 -2.249 1.00 94.00 100 PHE A C 1
ATOM 834 O O . PHE A 1 100 ? -0.376 7.035 -1.929 1.00 94.00 100 PHE A O 1
ATOM 841 N N . ASP A 1 101 ? -1.361 8.320 -3.480 1.00 93.81 101 ASP A N 1
ATOM 842 C CA . ASP A 1 101 ? -0.440 7.989 -4.560 1.00 93.81 101 ASP A CA 1
ATOM 843 C C . ASP A 1 101 ? -0.251 9.152 -5.527 1.00 93.81 101 ASP A C 1
ATOM 845 O O . ASP A 1 101 ? -1.099 10.042 -5.635 1.00 93.81 101 ASP A O 1
ATOM 849 N N . HIS A 1 102 ? 0.886 9.142 -6.212 1.00 93.69 102 HIS A N 1
ATOM 850 C CA . HIS A 1 102 ? 1.227 10.120 -7.222 1.00 93.69 102 HIS A CA 1
ATOM 851 C C . HIS A 1 102 ? 2.202 9.551 -8.262 1.00 93.69 102 HIS A C 1
ATOM 853 O O . HIS A 1 102 ? 3.139 8.804 -7.945 1.00 93.69 102 HIS A O 1
ATOM 859 N N . GLY A 1 103 ? 2.017 9.980 -9.511 1.00 91.19 103 GLY A N 1
ATOM 860 C CA . GLY A 1 103 ? 2.933 9.710 -10.614 1.00 91.19 103 GLY A CA 1
ATOM 861 C C . GLY A 1 103 ? 2.849 8.261 -11.089 1.00 91.19 103 GLY A C 1
ATOM 862 O O . GLY A 1 103 ? 1.792 7.786 -11.501 1.00 91.19 103 GLY A O 1
ATOM 863 N N . ARG A 1 104 ? 3.987 7.564 -11.085 1.00 87.81 104 ARG A N 1
ATOM 864 C CA . ARG A 1 104 ? 4.104 6.162 -11.521 1.00 87.81 104 ARG A CA 1
ATOM 865 C C . ARG A 1 104 ? 3.743 5.151 -10.436 1.00 87.81 104 ARG A C 1
ATOM 867 O O . ARG A 1 104 ? 3.636 3.966 -10.741 1.00 87.81 104 ARG A O 1
ATOM 874 N N . MET A 1 105 ? 3.554 5.583 -9.193 1.00 88.88 105 MET A N 1
ATOM 875 C CA . MET A 1 105 ? 3.120 4.686 -8.126 1.00 88.88 105 MET A CA 1
ATOM 876 C C . MET A 1 105 ? 1.611 4.477 -8.196 1.00 88.88 105 MET A C 1
ATOM 878 O O . MET A 1 105 ? 0.874 5.327 -8.679 1.00 88.88 105 MET A O 1
ATOM 882 N N . ASN A 1 106 ? 1.160 3.319 -7.738 1.00 88.25 106 ASN A N 1
ATOM 883 C CA . ASN A 1 106 ? -0.232 2.917 -7.769 1.00 88.25 106 ASN A CA 1
ATOM 884 C C . ASN A 1 106 ? -0.604 2.294 -6.436 1.00 88.25 106 ASN A C 1
ATOM 886 O O . ASN A 1 106 ? 0.186 1.593 -5.793 1.00 88.25 106 ASN A O 1
ATOM 890 N N . LEU A 1 107 ? -1.864 2.493 -6.085 1.00 88.50 107 LEU A N 1
ATOM 891 C CA . LEU A 1 107 ? -2.519 1.766 -5.020 1.00 88.50 107 LEU A CA 1
ATOM 892 C C . LEU A 1 107 ? -3.515 0.814 -5.650 1.00 88.50 107 LEU A C 1
ATOM 894 O O . LEU A 1 107 ? -4.266 1.190 -6.547 1.00 88.50 107 LEU A O 1
ATOM 898 N N . CYS A 1 108 ? -3.531 -0.420 -5.176 1.00 85.75 108 CYS A N 1
ATOM 899 C CA . CYS A 1 108 ? -4.480 -1.420 -5.629 1.00 85.75 108 CYS A CA 1
ATOM 900 C C . CYS A 1 108 ? -5.061 -2.145 -4.430 1.00 85.75 108 CYS A C 1
ATOM 902 O O . CYS A 1 108 ? -4.415 -2.248 -3.395 1.00 85.75 108 CYS A O 1
ATOM 904 N N . GLY A 1 109 ? -6.280 -2.646 -4.524 1.00 80.44 109 GLY A N 1
ATOM 905 C CA . GLY A 1 109 ? -6.827 -3.401 -3.412 1.00 80.44 109 GLY A CA 1
ATOM 906 C C . GLY A 1 109 ? -8.148 -4.067 -3.707 1.00 80.44 109 GLY A C 1
ATOM 907 O O . GLY A 1 109 ? -8.814 -3.776 -4.704 1.00 80.44 109 GLY A O 1
ATOM 908 N N . PHE A 1 110 ? -8.521 -4.957 -2.796 1.00 76.88 110 PHE A N 1
ATOM 909 C CA . PHE A 1 110 ? -9.810 -5.628 -2.785 1.00 76.88 110 PHE A CA 1
ATOM 910 C C . PHE A 1 110 ? -10.697 -5.063 -1.691 1.00 76.88 110 PHE A C 1
ATOM 912 O O . PHE A 1 110 ? -10.343 -5.149 -0.526 1.00 76.88 110 PHE A O 1
ATOM 919 N N . PHE A 1 111 ? -11.881 -4.575 -2.045 1.00 72.62 111 PHE A N 1
ATOM 920 C CA . PHE A 1 111 ? -12.868 -4.074 -1.085 1.00 72.62 111 PHE A CA 1
ATOM 921 C C . PHE A 1 111 ? -14.067 -4.964 -1.142 1.00 72.62 111 PHE A C 1
ATOM 923 O O . PHE A 1 111 ? -14.522 -5.346 -2.222 1.00 72.62 111 PHE A O 1
ATOM 930 N N . LYS A 1 112 ? -14.642 -5.210 0.020 1.00 64.81 112 LYS A N 1
ATOM 931 C CA . LYS A 1 112 ? -15.967 -5.774 0.075 1.00 64.81 112 LYS A CA 1
ATOM 932 C C . LYS A 1 112 ? -16.981 -4.643 0.164 1.00 64.81 112 LYS A C 1
ATOM 934 O O . LYS A 1 112 ? -16.894 -3.763 1.015 1.00 64.81 112 LYS A O 1
ATOM 93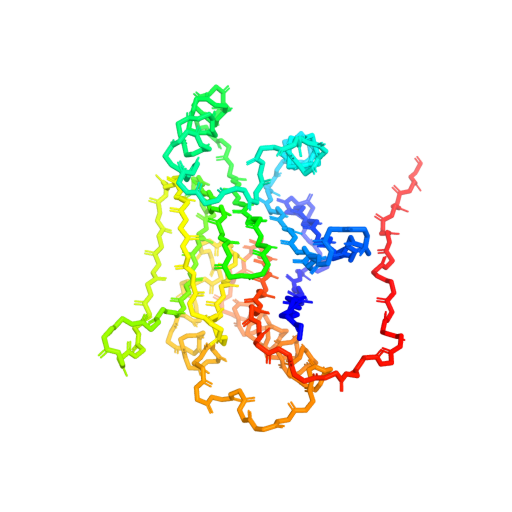9 N N . ARG A 1 113 ? -17.903 -4.624 -0.796 1.00 60.78 113 ARG A N 1
ATOM 940 C CA . ARG A 1 113 ? -18.995 -3.656 -0.880 1.00 60.78 113 ARG A CA 1
ATOM 941 C C . ARG A 1 113 ? -20.285 -4.433 -1.085 1.00 60.78 113 ARG A C 1
ATOM 943 O O . ARG A 1 113 ? -20.416 -5.172 -2.058 1.00 60.78 113 ARG A O 1
ATOM 950 N N . PHE A 1 114 ? -21.224 -4.290 -0.151 1.00 61.09 114 PHE A N 1
ATOM 951 C CA . PHE A 1 114 ? -22.508 -5.006 -0.174 1.00 61.09 114 PHE A CA 1
ATOM 952 C C . PHE A 1 114 ? -22.356 -6.534 -0.302 1.00 61.09 114 PHE A C 1
ATOM 954 O O . PHE A 1 114 ? -23.041 -7.178 -1.091 1.00 61.09 114 PHE A O 1
ATOM 961 N N . GLY A 1 115 ? -21.408 -7.121 0.437 1.00 60.97 115 GLY A N 1
ATOM 962 C CA . GLY A 1 115 ? -21.172 -8.568 0.424 1.00 60.97 115 GLY A CA 1
ATOM 963 C C . GLY A 1 115 ? -20.419 -9.099 -0.801 1.00 60.97 115 GLY A C 1
ATOM 964 O O . GLY A 1 115 ? -20.131 -10.290 -0.843 1.00 60.97 115 GLY A O 1
ATOM 965 N N . ARG A 1 116 ? -20.059 -8.244 -1.769 1.00 66.62 116 ARG A N 1
ATOM 966 C CA . ARG A 1 116 ? -19.258 -8.619 -2.943 1.00 66.62 116 ARG A CA 1
ATOM 967 C C . ARG A 1 116 ? -17.847 -8.070 -2.833 1.00 66.62 116 ARG A C 1
ATOM 969 O O . ARG A 1 116 ? -17.673 -6.887 -2.547 1.00 66.62 116 ARG A O 1
ATOM 976 N N . THR A 1 117 ? -16.858 -8.910 -3.105 1.00 70.69 117 THR A N 1
ATOM 977 C CA . THR A 1 117 ? -15.461 -8.490 -3.205 1.00 70.69 117 THR A CA 1
ATOM 978 C C . THR A 1 117 ? -15.186 -7.918 -4.600 1.00 70.69 117 THR A C 1
ATOM 980 O O . THR A 1 117 ? -15.442 -8.586 -5.599 1.00 70.69 117 THR A O 1
ATOM 983 N N . GLY A 1 118 ? -14.665 -6.693 -4.684 1.00 74.31 118 GLY A N 1
ATOM 984 C CA . GLY A 1 118 ? -14.244 -6.047 -5.930 1.00 74.31 118 GLY A CA 1
ATOM 985 C C . GLY A 1 118 ? -12.786 -5.595 -5.880 1.00 74.31 118 GLY A C 1
ATOM 986 O O . GLY A 1 118 ? -12.310 -5.177 -4.828 1.00 74.31 118 GLY A O 1
ATOM 987 N N . TRP A 1 119 ? -12.096 -5.667 -7.020 1.00 83.88 119 TRP A N 1
ATOM 988 C CA . TRP A 1 119 ? -10.736 -5.156 -7.225 1.00 83.88 119 TRP A CA 1
ATOM 989 C C . TRP A 1 119 ? -10.774 -3.731 -7.767 1.00 83.88 119 TRP A C 1
ATOM 991 O O . TRP A 1 119 ? -11.611 -3.411 -8.616 1.00 83.88 119 TRP A O 1
ATOM 1001 N N . LYS A 1 120 ? -9.859 -2.879 -7.307 1.00 84.44 120 LYS A N 1
ATOM 1002 C CA . LYS A 1 120 ? -9.677 -1.541 -7.864 1.00 84.44 120 LYS A CA 1
ATOM 1003 C C . LYS A 1 120 ? -8.215 -1.119 -7.816 1.00 84.44 120 LYS A C 1
ATOM 1005 O O . LYS A 1 120 ? -7.534 -1.360 -6.824 1.00 84.44 120 LYS A O 1
ATOM 1010 N N . VAL A 1 121 ? -7.788 -0.428 -8.869 1.00 86.50 121 VAL A N 1
ATOM 1011 C CA . VAL A 1 121 ? -6.560 0.371 -8.910 1.00 86.50 121 VAL A CA 1
ATOM 1012 C C . VAL A 1 121 ? -6.963 1.841 -8.768 1.00 86.50 121 VAL A C 1
ATOM 1014 O O . VAL A 1 121 ? -7.845 2.308 -9.495 1.00 86.50 121 VAL A O 1
ATOM 1017 N N . TRP A 1 122 ? -6.367 2.576 -7.830 1.00 85.50 122 TRP A N 1
ATOM 1018 C CA . TRP A 1 122 ? -6.487 4.039 -7.766 1.00 85.50 122 TRP A CA 1
ATOM 1019 C C . TRP A 1 122 ? -5.228 4.686 -8.315 1.00 85.50 122 TRP A C 1
ATOM 1021 O O . TRP A 1 122 ? -4.137 4.119 -8.235 1.00 85.50 122 TRP A O 1
ATOM 1031 N N . LYS A 1 123 ? -5.431 5.874 -8.887 1.00 84.69 123 LYS A N 1
ATOM 1032 C CA . LYS A 1 123 ? -4.383 6.706 -9.461 1.00 84.69 123 LYS A CA 1
ATOM 1033 C C . LYS A 1 123 ? -4.564 8.159 -9.062 1.00 84.69 123 LYS A C 1
ATOM 1035 O O . LYS A 1 123 ? -5.648 8.712 -9.269 1.00 84.69 123 LYS A O 1
ATOM 1040 N N . ASN A 1 124 ? -3.482 8.771 -8.599 1.00 83.19 124 ASN A N 1
ATOM 1041 C CA . ASN A 1 124 ? -3.376 10.167 -8.195 1.00 83.19 124 ASN A CA 1
ATOM 1042 C C . ASN A 1 124 ? -4.487 10.579 -7.219 1.00 83.19 124 ASN A C 1
ATOM 1044 O O . ASN A 1 124 ? -5.154 11.598 -7.424 1.00 83.19 124 ASN A O 1
ATOM 1048 N N . GLN A 1 125 ? -4.746 9.766 -6.191 1.00 82.31 125 GLN A N 1
ATOM 1049 C CA . GLN A 1 125 ? -5.794 10.050 -5.208 1.00 82.31 125 GLN A CA 1
ATOM 1050 C C . GLN A 1 125 ? -5.227 10.151 -3.800 1.00 82.31 125 GLN A C 1
ATOM 1052 O O . GLN A 1 125 ? -4.298 9.443 -3.446 1.00 82.31 125 GLN A O 1
ATOM 1057 N N . CYS A 1 126 ? -5.847 10.995 -2.974 1.00 89.88 126 CYS A N 1
ATOM 1058 C CA . CYS A 1 126 ? -5.734 10.948 -1.520 1.00 89.88 126 CYS A CA 1
ATOM 1059 C C . CYS A 1 126 ? -7.107 10.566 -0.964 1.00 89.88 126 CYS A C 1
ATOM 1061 O O . CYS A 1 126 ? -8.087 11.292 -1.151 1.00 89.88 126 CYS A O 1
ATOM 1063 N N . MET A 1 127 ? -7.191 9.425 -0.290 1.00 88.00 127 MET A N 1
ATOM 1064 C CA . MET A 1 127 ? -8.436 8.874 0.231 1.00 88.00 127 MET A CA 1
ATOM 1065 C C . MET A 1 127 ? -8.294 8.521 1.701 1.00 88.00 127 MET A C 1
ATOM 1067 O O . MET A 1 127 ? -7.244 8.065 2.147 1.00 88.00 127 MET A O 1
ATOM 1071 N N . VAL A 1 128 ? -9.387 8.677 2.435 1.00 85.75 128 VAL A N 1
ATOM 1072 C CA . VAL A 1 128 ? -9.522 8.177 3.799 1.00 85.75 128 VAL A CA 1
ATOM 1073 C C . VAL A 1 128 ? -10.838 7.422 3.883 1.00 85.75 128 VAL A C 1
ATOM 1075 O O . VAL A 1 128 ? -11.831 7.858 3.300 1.00 85.75 128 VAL A O 1
ATOM 1078 N N . GLY A 1 129 ? -10.852 6.288 4.573 1.00 79.75 129 GLY A N 1
ATOM 1079 C CA . GLY A 1 129 ? -12.073 5.515 4.754 1.00 79.75 129 GLY A CA 1
ATOM 1080 C C . GLY A 1 129 ? -11.888 4.277 5.615 1.00 79.75 129 GLY A C 1
ATOM 1081 O O . GLY A 1 129 ? -10.825 4.050 6.193 1.00 79.75 129 GLY A O 1
ATOM 1082 N N . GLU A 1 130 ? -12.943 3.475 5.680 1.00 78.06 130 GLU A N 1
ATOM 1083 C CA . GLU A 1 130 ? -12.951 2.173 6.341 1.00 78.06 130 GLU A CA 1
ATOM 1084 C C . GLU A 1 130 ? -12.885 1.049 5.304 1.00 78.06 130 GLU A C 1
ATOM 1086 O O . GLU A 1 130 ? -13.508 1.114 4.243 1.00 78.06 130 GLU A O 1
ATOM 1091 N N . VAL A 1 131 ? -12.127 0.007 5.622 1.00 74.62 131 VAL A N 1
ATOM 1092 C CA . VAL A 1 131 ? -12.023 -1.224 4.847 1.00 74.62 131 VAL A CA 1
ATOM 1093 C C . VAL A 1 131 ? -12.507 -2.394 5.685 1.00 74.62 131 VAL A C 1
ATOM 1095 O O . VAL A 1 131 ? -12.272 -2.456 6.891 1.00 74.62 131 VAL A O 1
ATOM 1098 N N . GLU A 1 132 ? -13.191 -3.347 5.053 1.00 69.88 132 GLU A N 1
ATOM 1099 C CA . GLU A 1 132 ? -13.587 -4.560 5.759 1.00 69.88 132 GLU A CA 1
ATOM 1100 C C . GLU A 1 132 ? -12.350 -5.342 6.214 1.00 69.88 132 GLU A C 1
ATOM 1102 O O . GLU A 1 132 ? -11.324 -5.394 5.527 1.00 69.88 132 GLU A O 1
ATOM 1107 N N . ALA A 1 133 ? -12.466 -6.021 7.351 1.00 66.31 133 ALA A N 1
ATOM 1108 C CA . ALA A 1 133 ? -11.465 -6.992 7.751 1.00 66.31 133 ALA A CA 1
ATOM 1109 C C . ALA A 1 133 ? -11.281 -8.065 6.659 1.00 66.31 133 ALA A C 1
ATOM 1111 O O . ALA A 1 133 ? -12.244 -8.631 6.149 1.00 66.31 133 ALA A O 1
ATOM 1112 N N . GLY A 1 134 ? -10.028 -8.353 6.329 1.00 64.50 134 GLY A N 1
ATOM 1113 C CA . GLY A 1 134 ? -9.600 -9.225 5.237 1.00 64.50 134 GLY A CA 1
ATOM 1114 C C . GLY A 1 134 ? -9.293 -8.496 3.920 1.00 64.50 134 GLY A C 1
ATOM 1115 O O . GLY A 1 134 ? -8.921 -9.157 2.956 1.00 64.50 134 GLY A O 1
ATOM 1116 N N . THR A 1 135 ? -9.431 -7.167 3.855 1.00 73.06 135 THR A N 1
ATOM 1117 C CA . THR A 1 135 ? -9.186 -6.352 2.644 1.00 73.06 135 THR A CA 1
ATOM 1118 C C . THR A 1 135 ? -7.698 -6.244 2.310 1.00 73.06 135 THR A C 1
ATOM 1120 O O . THR A 1 135 ? -6.962 -5.538 2.980 1.00 73.06 135 THR A O 1
ATOM 1123 N N . ALA A 1 136 ? -7.224 -6.859 1.233 1.00 75.38 136 ALA A N 1
ATOM 1124 C CA . ALA A 1 136 ? -5.848 -6.650 0.785 1.00 75.38 136 ALA A CA 1
ATOM 1125 C C . ALA A 1 136 ? -5.660 -5.269 0.129 1.00 75.38 136 ALA A C 1
ATOM 1127 O O . ALA A 1 136 ? -6.430 -4.902 -0.760 1.00 75.38 136 ALA A O 1
ATOM 1128 N N . ILE A 1 137 ? -4.605 -4.542 0.511 1.00 80.56 137 ILE A N 1
ATOM 1129 C CA . ILE A 1 137 ? -4.151 -3.311 -0.154 1.00 80.56 137 ILE A CA 1
ATOM 1130 C C . ILE A 1 137 ? -2.692 -3.483 -0.575 1.00 80.56 137 ILE A C 1
ATOM 1132 O O . ILE A 1 137 ? -1.848 -3.853 0.235 1.00 80.56 137 ILE A O 1
ATOM 1136 N N . LEU A 1 138 ? -2.405 -3.197 -1.838 1.00 80.50 138 LEU A N 1
ATOM 1137 C CA . LEU A 1 138 ? -1.096 -3.241 -2.464 1.00 80.50 138 LEU A CA 1
ATOM 1138 C C . LEU A 1 138 ? -0.636 -1.831 -2.851 1.00 80.50 138 LEU A C 1
ATOM 1140 O O . LEU A 1 138 ? -1.389 -1.073 -3.458 1.00 80.50 138 LEU A O 1
ATOM 1144 N N . LEU A 1 139 ? 0.624 -1.517 -2.570 1.00 85.50 139 LEU A N 1
ATOM 1145 C CA . LEU A 1 139 ? 1.324 -0.325 -3.051 1.00 85.50 139 LEU A CA 1
ATOM 1146 C C . LEU A 1 139 ? 2.387 -0.765 -4.036 1.00 85.50 139 LEU A C 1
ATOM 1148 O O . LEU A 1 139 ? 3.176 -1.631 -3.669 1.00 85.50 139 LEU A O 1
ATOM 1152 N N . THR A 1 140 ? 2.434 -0.215 -5.249 1.00 84.31 140 THR A N 1
ATOM 1153 C CA . THR A 1 140 ? 3.427 -0.663 -6.234 1.00 84.31 140 THR A CA 1
ATOM 1154 C C . THR A 1 140 ? 3.701 0.331 -7.364 1.00 84.31 140 THR A C 1
ATOM 1156 O O . THR A 1 140 ? 2.880 1.196 -7.654 1.00 84.31 140 THR A O 1
ATOM 1159 N N . ASP A 1 141 ? 4.847 0.194 -8.029 1.00 83.25 141 ASP A N 1
ATOM 1160 C CA . ASP A 1 141 ? 5.167 0.928 -9.260 1.00 83.25 141 ASP A CA 1
ATOM 1161 C C . ASP A 1 141 ? 4.346 0.402 -10.457 1.00 83.25 141 ASP A C 1
ATOM 1163 O O . ASP A 1 141 ? 4.014 -0.782 -10.541 1.00 83.25 141 ASP A O 1
ATOM 1167 N N . HIS A 1 142 ? 4.030 1.277 -11.414 1.00 82.56 142 HIS A N 1
ATOM 1168 C CA . HIS A 1 142 ? 3.247 0.951 -12.609 1.00 82.56 142 HIS A CA 1
ATOM 1169 C C . HIS A 1 142 ? 3.840 -0.205 -13.424 1.00 82.56 142 HIS A C 1
ATOM 1171 O O . HIS A 1 142 ? 3.092 -1.027 -13.955 1.00 82.56 142 HIS A O 1
ATOM 1177 N N . GLY A 1 143 ? 5.171 -0.315 -13.477 1.00 76.50 143 GLY A N 1
ATOM 1178 C CA . GLY A 1 143 ? 5.855 -1.413 -14.149 1.00 76.50 143 GLY A CA 1
ATOM 1179 C C . GLY A 1 143 ? 5.464 -2.777 -13.585 1.00 76.50 143 GLY A C 1
ATOM 1180 O O . GLY A 1 143 ? 5.290 -3.718 -14.349 1.00 76.50 143 GLY A O 1
ATOM 1181 N N . PHE A 1 144 ? 5.247 -2.886 -12.275 1.00 77.75 144 PHE A N 1
ATOM 1182 C CA . PHE A 1 144 ? 4.856 -4.145 -11.642 1.00 77.75 144 PHE A CA 1
ATOM 1183 C C . PHE A 1 144 ? 3.419 -4.555 -12.005 1.00 77.75 144 PHE A C 1
ATOM 1185 O O . PHE A 1 144 ? 3.165 -5.730 -12.268 1.00 77.75 144 PHE A O 1
ATOM 1192 N N . LEU A 1 145 ? 2.487 -3.597 -12.086 1.00 79.12 145 LEU A N 1
ATOM 1193 C CA . LEU A 1 145 ? 1.099 -3.873 -12.484 1.00 79.12 145 LEU A CA 1
ATOM 1194 C C . LEU A 1 145 ? 0.988 -4.309 -13.940 1.00 79.12 145 LEU A C 1
ATOM 1196 O O . LEU A 1 145 ? 0.312 -5.293 -14.222 1.00 79.12 145 LEU A O 1
ATOM 1200 N N . ASN A 1 146 ? 1.697 -3.633 -14.844 1.00 80.44 146 ASN A N 1
ATOM 1201 C CA . ASN A 1 146 ? 1.604 -3.898 -16.281 1.00 80.44 146 ASN A CA 1
ATOM 1202 C C . ASN A 1 146 ? 1.909 -5.356 -16.655 1.00 80.44 146 ASN A C 1
ATOM 1204 O O . ASN A 1 146 ? 1.411 -5.847 -17.664 1.00 80.44 146 ASN A O 1
ATOM 1208 N N . TYR A 1 147 ? 2.711 -6.060 -15.852 1.00 75.00 147 TYR A N 1
ATOM 1209 C CA . TYR A 1 147 ? 3.087 -7.446 -16.128 1.00 75.00 147 TYR A CA 1
ATOM 1210 C C . TYR A 1 147 ? 2.308 -8.491 -15.337 1.00 75.00 147 TYR A C 1
ATOM 1212 O O . TYR A 1 147 ? 2.407 -9.672 -15.687 1.00 75.00 147 TYR A O 1
ATOM 1220 N N . CYS A 1 148 ? 1.597 -8.084 -14.285 1.00 78.12 148 CYS A N 1
ATOM 1221 C CA . CYS A 1 148 ? 1.076 -8.999 -13.276 1.00 78.12 148 CYS A CA 1
ATOM 1222 C C . CYS A 1 148 ? -0.351 -8.669 -12.814 1.00 78.12 148 CYS A C 1
ATOM 1224 O O . CYS A 1 148 ? -0.780 -9.274 -11.845 1.00 78.12 148 CYS A O 1
ATOM 1226 N N . GLU A 1 149 ? -1.084 -7.724 -13.415 1.00 81.12 149 GLU A N 1
ATOM 1227 C CA . GLU A 1 149 ? -2.387 -7.264 -12.896 1.00 81.12 149 GLU A CA 1
ATOM 1228 C C . GLU A 1 149 ? -3.400 -8.398 -12.653 1.00 81.12 149 GLU A C 1
ATOM 1230 O O . GLU A 1 149 ? -3.972 -8.479 -11.565 1.00 81.12 149 GLU A O 1
ATOM 1235 N N . GLU A 1 150 ? -3.604 -9.299 -13.619 1.00 78.69 150 GLU A N 1
ATOM 1236 C CA . GLU A 1 150 ? -4.559 -10.408 -13.475 1.00 78.69 150 GLU A CA 1
ATOM 1237 C C . GLU A 1 150 ? -4.127 -11.393 -12.386 1.00 78.69 150 GLU A C 1
ATOM 1239 O O . GLU A 1 150 ? -4.926 -11.793 -11.531 1.00 78.69 150 GLU A O 1
ATOM 1244 N N . GLU A 1 151 ? -2.847 -11.767 -12.370 1.00 76.44 151 GLU A N 1
ATOM 1245 C CA . GLU A 1 151 ? -2.318 -12.641 -11.335 1.00 76.44 151 GLU A CA 1
ATOM 1246 C C . GLU A 1 151 ? -2.342 -11.955 -9.971 1.00 76.44 151 GLU A C 1
ATOM 1248 O O . GLU A 1 151 ? -2.695 -12.607 -8.995 1.00 76.44 151 GLU A O 1
ATOM 1253 N N . LEU A 1 152 ? -2.041 -10.657 -9.888 1.00 75.94 152 LEU A N 1
ATOM 1254 C CA . LEU A 1 152 ? -2.116 -9.842 -8.674 1.00 75.94 152 LEU A CA 1
ATOM 1255 C C . LEU A 1 152 ? -3.530 -9.826 -8.124 1.00 75.94 152 LEU A C 1
ATOM 1257 O O . LEU A 1 152 ? -3.715 -10.080 -6.933 1.00 75.94 152 LEU A O 1
ATOM 1261 N N . ALA A 1 153 ? -4.518 -9.607 -8.990 1.00 76.75 153 ALA A N 1
ATOM 1262 C CA . ALA A 1 153 ? -5.912 -9.712 -8.614 1.00 76.75 153 ALA A CA 1
ATOM 1263 C C . ALA A 1 153 ? -6.194 -11.104 -8.026 1.00 76.75 153 ALA A C 1
ATOM 1265 O O . ALA A 1 153 ? -6.767 -11.202 -6.950 1.00 76.75 153 ALA A O 1
ATOM 1266 N N . GLY A 1 154 ? -5.728 -12.188 -8.652 1.00 72.25 154 GLY A N 1
ATOM 1267 C CA . GLY A 1 154 ? -5.853 -13.544 -8.101 1.00 72.25 154 GLY A CA 1
ATOM 1268 C C . GLY A 1 154 ? -5.185 -13.736 -6.731 1.00 72.25 154 GLY A C 1
ATOM 1269 O O . GLY A 1 154 ? -5.773 -14.351 -5.844 1.00 72.25 154 GLY A O 1
ATOM 1270 N N . CYS A 1 155 ? -3.984 -13.187 -6.535 1.00 66.56 155 CYS A N 1
ATOM 1271 C CA . CYS A 1 155 ? -3.196 -13.338 -5.305 1.00 66.56 155 CYS A CA 1
ATOM 1272 C C . CYS A 1 155 ? -3.777 -12.587 -4.116 1.00 66.56 155 CYS A C 1
ATOM 1274 O O . CYS A 1 155 ? -3.665 -13.043 -2.984 1.00 66.56 155 CYS A O 1
ATOM 1276 N N . LEU A 1 156 ? -4.348 -11.415 -4.378 1.00 66.94 156 LEU A N 1
ATOM 1277 C CA . LEU A 1 156 ? -4.839 -10.509 -3.349 1.00 66.94 156 LEU A CA 1
ATOM 1278 C C . LEU A 1 156 ? -6.312 -10.786 -2.992 1.00 66.94 156 LEU A C 1
ATOM 1280 O O . LEU A 1 156 ? -6.860 -10.104 -2.125 1.00 66.94 156 LEU A O 1
ATOM 1284 N N . ARG A 1 157 ? -6.968 -11.779 -3.625 1.00 68.56 157 ARG A N 1
ATOM 1285 C CA . ARG A 1 157 ? -8.366 -12.137 -3.328 1.00 68.56 157 ARG A CA 1
ATOM 1286 C C . ARG A 1 157 ? -8.535 -12.554 -1.867 1.00 68.56 157 ARG A C 1
ATOM 1288 O O . ARG A 1 157 ? -7.873 -13.500 -1.436 1.00 68.56 157 ARG A O 1
ATOM 1295 N N . PRO A 1 158 ? -9.498 -11.975 -1.133 1.00 59.69 158 PRO A N 1
ATOM 1296 C CA . PRO A 1 158 ? -9.786 -12.357 0.243 1.00 59.69 158 PRO A CA 1
ATOM 1297 C C . PRO A 1 158 ? -10.200 -13.825 0.431 1.00 59.69 158 PRO A C 1
ATOM 1299 O O . PRO A 1 1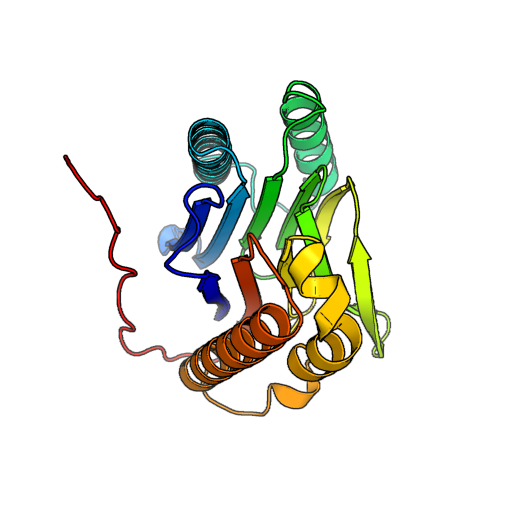58 ? -9.968 -14.373 1.499 1.00 59.69 158 PRO A O 1
ATOM 1302 N N . GLU A 1 159 ? -10.762 -14.516 -0.571 1.00 56.88 159 GLU A N 1
ATOM 1303 C CA . GLU A 1 159 ? -11.088 -15.950 -0.424 1.00 56.88 159 GLU A CA 1
ATOM 1304 C C . GLU A 1 159 ? -9.839 -16.844 -0.286 1.00 56.88 159 GLU A C 1
ATOM 1306 O O . GLU A 1 159 ? -9.921 -17.936 0.270 1.00 56.88 159 GLU A O 1
ATOM 1311 N N . SER A 1 160 ? -8.663 -16.366 -0.709 1.00 52.28 160 SER A N 1
ATOM 1312 C CA . SER A 1 160 ? -7.377 -17.050 -0.486 1.00 52.28 160 SER A CA 1
ATOM 1313 C C . SER A 1 160 ? -6.890 -16.979 0.974 1.00 52.28 160 SER A C 1
ATOM 1315 O O . SER A 1 160 ? -5.873 -17.578 1.332 1.00 52.28 160 SER A O 1
ATOM 1317 N N . VAL A 1 161 ? -7.607 -16.239 1.829 1.00 50.75 161 VAL A N 1
ATOM 1318 C CA . VAL A 1 161 ? -7.168 -15.864 3.180 1.00 50.75 161 VAL A CA 1
ATOM 1319 C C . VAL A 1 161 ? -7.481 -16.941 4.232 1.00 50.75 161 VAL A C 1
ATOM 1321 O O . VAL A 1 161 ? -6.837 -16.940 5.280 1.00 50.75 161 VAL A O 1
ATOM 1324 N N . GLY A 1 162 ? -8.371 -17.900 3.943 1.00 52.00 162 GLY A N 1
ATOM 1325 C CA . GLY A 1 162 ? -8.592 -19.114 4.748 1.00 52.00 162 GLY A CA 1
ATOM 1326 C C . GLY A 1 162 ? -8.845 -18.901 6.254 1.00 52.00 162 GLY A C 1
ATOM 1327 O O . GLY A 1 162 ? -9.046 -17.787 6.749 1.00 52.00 162 GLY A O 1
ATOM 1328 N N . THR A 1 163 ? -8.819 -19.995 7.018 1.00 56.62 163 THR A N 1
ATOM 1329 C CA . THR A 1 163 ? -8.860 -19.991 8.497 1.00 56.62 163 THR A CA 1
ATOM 1330 C C . THR A 1 163 ? -7.468 -19.927 9.133 1.00 56.62 163 THR A C 1
ATOM 1332 O O . THR A 1 163 ? -7.342 -20.012 10.349 1.00 56.62 163 THR A O 1
ATOM 1335 N N . ASP A 1 164 ? -6.420 -19.770 8.326 1.00 63.22 164 ASP A N 1
ATOM 1336 C CA . ASP A 1 164 ? -5.029 -19.933 8.758 1.00 63.22 164 ASP A CA 1
ATOM 1337 C C . ASP A 1 164 ? -4.568 -18.853 9.737 1.00 63.22 164 ASP A C 1
ATOM 1339 O O . ASP A 1 164 ? -5.138 -17.756 9.789 1.00 63.22 164 ASP A O 1
ATOM 1343 N N . LEU A 1 165 ? -3.479 -19.136 10.455 1.00 66.94 165 LEU A N 1
ATOM 1344 C CA . LEU A 1 165 ? -2.810 -18.172 11.322 1.00 66.94 165 LEU A CA 1
ATOM 1345 C C . LEU A 1 165 ? -2.340 -16.942 10.533 1.00 66.94 165 LEU A C 1
ATOM 1347 O O . LEU A 1 165 ? -1.985 -17.006 9.355 1.00 66.94 165 LEU A O 1
ATOM 1351 N N . LEU A 1 166 ? -2.289 -15.794 11.210 1.00 65.12 166 LEU A N 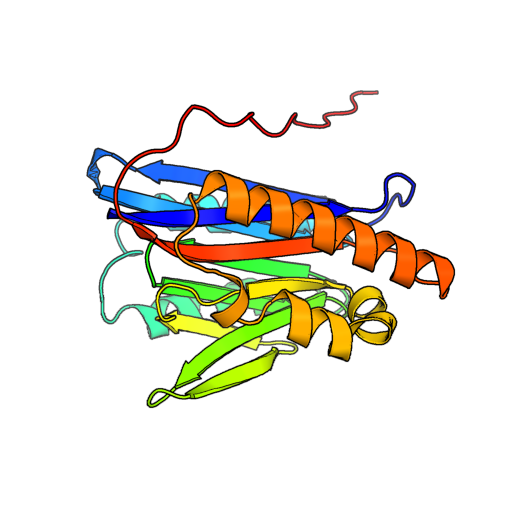1
ATOM 1352 C CA . LEU A 1 166 ? -1.872 -14.528 10.600 1.00 65.12 166 LEU A CA 1
ATOM 1353 C C . LEU A 1 166 ? -0.432 -14.551 10.068 1.00 65.12 166 LEU A C 1
ATOM 1355 O O . LEU A 1 166 ? -0.136 -13.866 9.094 1.00 65.12 166 LEU A O 1
ATOM 1359 N N . SER A 1 167 ? 0.457 -15.322 10.703 1.00 67.25 167 SER A N 1
ATOM 1360 C CA . SER A 1 167 ? 1.844 -15.524 10.254 1.00 67.25 167 SER A CA 1
ATOM 1361 C C . SER A 1 167 ? 1.896 -16.172 8.881 1.00 67.25 167 SER A C 1
ATOM 1363 O O . SER A 1 167 ? 2.601 -15.698 7.998 1.00 67.25 167 SER A O 1
ATOM 1365 N N . ASP A 1 168 ? 1.090 -17.207 8.695 1.00 72.12 168 ASP A N 1
ATOM 1366 C CA . ASP A 1 168 ? 1.117 -18.043 7.502 1.00 72.12 168 ASP A CA 1
ATOM 1367 C C . ASP A 1 168 ? 0.545 -17.261 6.316 1.00 72.12 168 ASP A C 1
ATOM 1369 O O . ASP A 1 168 ? 1.023 -17.371 5.187 1.00 72.12 168 ASP A O 1
ATOM 1373 N N . ARG A 1 169 ? -0.435 -16.389 6.589 1.00 71.00 169 ARG A N 1
ATOM 1374 C CA . ARG A 1 169 ? -0.968 -15.427 5.617 1.00 71.00 169 ARG A CA 1
ATOM 1375 C C . ARG A 1 169 ? 0.107 -14.450 5.152 1.00 71.00 169 ARG A C 1
ATOM 1377 O O . ARG A 1 169 ? 0.271 -14.279 3.948 1.00 71.00 169 ARG A O 1
ATOM 1384 N N . ALA A 1 170 ? 0.834 -13.833 6.085 1.00 70.38 170 ALA A N 1
ATOM 1385 C CA . ALA A 1 170 ? 1.898 -12.884 5.762 1.00 70.38 170 ALA A CA 1
ATOM 1386 C C . ALA A 1 170 ? 3.038 -13.552 4.975 1.00 70.38 170 ALA A C 1
ATOM 1388 O O . ALA A 1 170 ? 3.515 -12.995 3.990 1.00 70.38 170 ALA A O 1
ATOM 1389 N N . GLU A 1 171 ? 3.417 -14.776 5.348 1.00 74.31 171 GLU A N 1
ATOM 1390 C CA . GLU A 1 171 ? 4.473 -15.523 4.665 1.00 74.31 171 GLU A CA 1
ATOM 1391 C C . GLU A 1 171 ? 4.067 -15.943 3.245 1.00 74.31 171 GLU A C 1
ATOM 1393 O O . GLU A 1 171 ? 4.838 -15.776 2.298 1.00 74.31 171 GLU A O 1
ATOM 1398 N N . ARG A 1 172 ? 2.843 -16.451 3.048 1.00 75.69 172 ARG A N 1
ATOM 1399 C CA . ARG A 1 172 ? 2.337 -16.747 1.696 1.00 75.69 172 ARG A CA 1
ATOM 1400 C C . ARG A 1 172 ? 2.253 -15.491 0.843 1.00 75.69 172 ARG A C 1
ATOM 1402 O O . ARG A 1 172 ? 2.617 -15.535 -0.332 1.00 75.69 172 ARG A O 1
ATOM 1409 N N . ALA A 1 173 ? 1.801 -14.392 1.439 1.00 74.19 173 ALA A N 1
ATOM 1410 C CA . ALA A 1 173 ? 1.741 -13.099 0.789 1.00 74.19 173 ALA A CA 1
ATOM 1411 C C . ALA A 1 173 ? 3.124 -12.646 0.306 1.00 74.19 173 ALA A C 1
ATOM 1413 O O . ALA A 1 173 ? 3.288 -12.296 -0.860 1.00 74.19 173 ALA A O 1
ATOM 1414 N N . GLU A 1 174 ? 4.134 -12.746 1.169 1.00 76.56 174 GLU A N 1
ATOM 1415 C CA . GLU A 1 174 ? 5.521 -12.409 0.849 1.00 76.56 174 GLU A CA 1
ATOM 1416 C C . GLU A 1 174 ? 6.083 -13.296 -0.269 1.00 76.56 174 GLU A C 1
ATOM 1418 O O . GLU A 1 174 ? 6.593 -12.792 -1.272 1.00 76.56 174 GLU A O 1
ATOM 1423 N N . ARG A 1 175 ? 5.918 -14.623 -0.156 1.00 79.94 175 ARG A N 1
ATOM 1424 C CA . ARG A 1 175 ? 6.355 -15.580 -1.188 1.00 79.94 175 ARG A CA 1
ATOM 1425 C C . ARG A 1 175 ? 5.720 -15.274 -2.540 1.00 79.94 175 ARG A C 1
ATOM 1427 O O . ARG A 1 175 ? 6.400 -15.335 -3.566 1.00 79.94 175 ARG A O 1
ATOM 1434 N N . ARG A 1 176 ? 4.429 -14.933 -2.545 1.00 79.19 176 ARG A N 1
ATOM 1435 C CA . ARG A 1 176 ? 3.693 -14.641 -3.771 1.00 79.19 176 ARG A CA 1
ATOM 1436 C C . ARG A 1 176 ? 4.100 -13.302 -4.379 1.00 79.19 176 ARG A C 1
ATOM 1438 O O . ARG A 1 176 ? 4.309 -13.251 -5.587 1.00 79.19 176 ARG A O 1
ATOM 1445 N N . LEU A 1 177 ? 4.296 -12.255 -3.572 1.00 79.94 177 LEU A N 1
ATOM 1446 C CA . LEU A 1 177 ? 4.874 -10.993 -4.050 1.00 79.94 177 LEU A CA 1
ATOM 1447 C C . LEU A 1 177 ? 6.251 -11.213 -4.680 1.00 79.94 177 LEU A C 1
ATOM 1449 O O . LEU A 1 177 ? 6.519 -10.677 -5.752 1.00 79.94 177 LEU A O 1
ATOM 1453 N N . ALA A 1 178 ? 7.096 -12.043 -4.063 1.00 81.75 178 ALA A N 1
ATOM 1454 C CA . ALA A 1 178 ? 8.412 -12.362 -4.603 1.00 81.75 178 ALA A CA 1
ATOM 1455 C C . ALA A 1 178 ? 8.343 -13.123 -5.935 1.00 81.75 178 ALA A C 1
ATOM 1457 O O . ALA A 1 178 ? 9.134 -12.863 -6.841 1.00 81.75 178 ALA A O 1
ATOM 1458 N N . GLU A 1 179 ? 7.396 -14.049 -6.087 1.00 85.12 179 GLU A N 1
ATOM 1459 C CA . GLU A 1 179 ? 7.169 -14.752 -7.351 1.00 85.12 179 GLU A CA 1
ATOM 1460 C C . GLU A 1 179 ? 6.708 -13.802 -8.464 1.00 85.12 179 GLU A C 1
ATOM 1462 O O . GLU A 1 179 ? 7.263 -13.827 -9.564 1.00 85.12 179 GLU A O 1
ATOM 1467 N N . LEU A 1 180 ? 5.744 -12.928 -8.165 1.00 83.12 180 LEU A N 1
ATOM 1468 C CA . LEU A 1 180 ? 5.258 -11.924 -9.111 1.00 83.12 180 LEU A CA 1
ATOM 1469 C C . LEU A 1 180 ? 6.351 -10.918 -9.473 1.00 83.12 180 LEU A C 1
ATOM 1471 O O . LEU A 1 180 ? 6.470 -10.552 -10.638 1.00 83.12 180 LEU A O 1
ATOM 1475 N N . GLY A 1 181 ? 7.191 -10.534 -8.512 1.00 80.38 181 GLY A N 1
ATOM 1476 C CA . GLY A 1 181 ? 8.361 -9.696 -8.749 1.00 80.38 181 GLY A CA 1
ATOM 1477 C C . GLY A 1 181 ? 9.359 -10.327 -9.713 1.00 80.38 181 GLY A C 1
ATOM 1478 O O . GLY A 1 181 ? 9.740 -9.687 -10.693 1.00 80.38 181 GLY A O 1
ATOM 1479 N N . ARG A 1 182 ? 9.709 -11.606 -9.511 1.00 83.88 182 ARG A N 1
ATOM 1480 C CA . ARG A 1 182 ? 10.574 -12.356 -10.443 1.00 83.88 182 ARG A CA 1
ATOM 1481 C C . ARG A 1 182 ? 9.963 -12.461 -11.840 1.00 83.88 182 ARG A C 1
ATOM 1483 O O . ARG A 1 182 ? 10.669 -12.327 -12.835 1.00 83.88 182 ARG A O 1
ATOM 1490 N N . LYS A 1 183 ? 8.650 -12.682 -11.935 1.00 84.50 183 LYS A N 1
ATOM 1491 C CA . LYS A 1 183 ? 7.944 -12.764 -13.221 1.00 84.50 183 LYS A CA 1
ATOM 1492 C C . LYS A 1 183 ? 7.919 -11.419 -13.948 1.00 84.50 183 LYS A C 1
ATOM 1494 O O . LYS A 1 183 ? 8.208 -11.368 -15.142 1.00 84.50 183 LYS A O 1
ATOM 1499 N N . ALA A 1 184 ? 7.594 -10.339 -13.239 1.00 81.25 184 ALA A N 1
ATOM 1500 C CA . ALA A 1 184 ? 7.623 -8.988 -13.787 1.00 81.25 184 ALA A CA 1
ATOM 1501 C C . ALA A 1 184 ? 9.034 -8.638 -14.278 1.00 81.25 184 ALA A C 1
ATOM 1503 O O . ALA A 1 184 ? 9.193 -8.099 -15.369 1.00 81.25 184 ALA A O 1
ATOM 1504 N N . GLU A 1 185 ? 10.066 -9.028 -13.529 1.00 80.12 185 GLU A N 1
ATOM 1505 C CA . GLU A 1 185 ? 11.465 -8.852 -13.920 1.00 80.12 185 GLU A CA 1
ATOM 1506 C C . GLU A 1 185 ? 11.821 -9.612 -15.204 1.00 80.12 185 GLU A C 1
ATOM 1508 O O . GLU A 1 185 ? 12.384 -9.014 -16.121 1.00 80.12 185 GLU A O 1
ATOM 1513 N N . GLN A 1 186 ? 11.444 -10.889 -15.320 1.00 84.00 186 GLN A N 1
ATOM 1514 C CA . GLN A 1 186 ? 11.652 -11.682 -16.543 1.00 84.00 186 GLN A CA 1
ATOM 1515 C C . GLN A 1 186 ? 10.980 -11.061 -17.775 1.00 84.00 186 GLN A C 1
ATOM 1517 O O . GLN A 1 186 ? 11.457 -11.231 -18.894 1.00 84.00 186 GLN A O 1
ATOM 1522 N N . ARG A 1 187 ? 9.888 -10.317 -17.573 1.00 83.31 187 ARG A N 1
ATOM 1523 C CA . ARG A 1 187 ? 9.159 -9.595 -18.626 1.00 83.31 187 ARG A CA 1
ATOM 1524 C C . ARG A 1 187 ? 9.725 -8.200 -18.917 1.00 83.31 187 ARG A C 1
ATOM 1526 O O . ARG A 1 187 ? 9.138 -7.456 -19.693 1.00 83.31 187 ARG A O 1
ATOM 1533 N N . GLY A 1 188 ? 10.868 -7.848 -18.330 1.00 78.06 188 GLY A N 1
ATOM 1534 C CA . GLY A 1 188 ? 11.534 -6.563 -18.546 1.00 78.06 188 GLY A CA 1
ATOM 1535 C C . GLY A 1 188 ? 11.138 -5.477 -17.547 1.00 78.06 188 GLY A C 1
ATOM 1536 O O . GLY A 1 188 ? 11.490 -4.314 -17.744 1.00 78.06 188 GLY A O 1
ATOM 1537 N N . GLY A 1 189 ? 10.441 -5.834 -16.467 1.00 73.62 189 GLY A N 1
ATOM 1538 C CA . GLY A 1 189 ? 10.161 -4.950 -15.346 1.00 73.62 189 GLY A CA 1
ATOM 1539 C C . GLY A 1 189 ? 11.446 -4.419 -14.712 1.00 73.62 189 GLY A C 1
ATOM 1540 O O . GLY A 1 189 ? 12.347 -5.165 -14.319 1.00 73.62 189 GLY A O 1
ATOM 1541 N N . ARG A 1 190 ? 11.535 -3.095 -14.610 1.00 69.06 190 ARG A N 1
ATOM 1542 C CA . ARG A 1 190 ? 12.641 -2.366 -13.980 1.00 69.06 190 ARG A CA 1
ATOM 1543 C C . ARG A 1 190 ? 12.056 -1.464 -12.906 1.00 69.06 190 ARG A C 1
ATOM 1545 O O . ARG A 1 190 ? 10.933 -1.011 -13.072 1.00 69.06 190 ARG A O 1
ATOM 1552 N N . HIS A 1 191 ? 12.825 -1.186 -11.851 1.00 67.88 191 HIS A N 1
ATOM 1553 C CA . HIS A 1 191 ? 12.400 -0.302 -10.759 1.00 67.88 191 HIS A CA 1
ATOM 1554 C C . HIS A 1 191 ? 11.056 -0.735 -10.159 1.00 67.88 191 HIS A C 1
ATOM 1556 O O . HIS A 1 191 ? 10.032 -0.112 -10.394 1.00 67.88 191 HIS A O 1
ATOM 1562 N N . MET A 1 192 ? 11.054 -1.826 -9.388 1.00 73.06 192 MET A N 1
ATOM 1563 C CA . MET A 1 192 ? 9.821 -2.377 -8.827 1.00 73.06 192 MET A CA 1
ATOM 1564 C C . MET A 1 192 ? 9.946 -2.607 -7.324 1.00 73.06 192 MET A C 1
ATOM 1566 O O . MET A 1 192 ? 10.958 -3.115 -6.835 1.00 73.06 192 MET A O 1
ATOM 1570 N N . GLY A 1 193 ? 8.876 -2.255 -6.621 1.00 74.38 193 GLY A N 1
ATOM 1571 C CA . GLY A 1 193 ? 8.658 -2.563 -5.219 1.00 74.38 193 GLY A CA 1
ATOM 1572 C C . GLY A 1 193 ? 7.168 -2.757 -4.974 1.00 74.38 193 GLY A C 1
ATOM 1573 O O . GLY A 1 193 ? 6.335 -2.188 -5.688 1.00 74.38 193 GLY A O 1
ATOM 1574 N N . ALA A 1 194 ? 6.838 -3.595 -4.003 1.00 78.81 194 ALA A N 1
ATOM 1575 C CA . ALA A 1 194 ? 5.466 -3.859 -3.628 1.00 78.81 194 ALA A CA 1
ATOM 1576 C C . ALA A 1 194 ? 5.338 -4.022 -2.115 1.00 78.81 194 ALA A C 1
ATOM 1578 O O . ALA A 1 194 ? 6.165 -4.691 -1.502 1.00 78.81 194 ALA A O 1
ATOM 1579 N N . VAL A 1 195 ? 4.295 -3.444 -1.523 1.00 76.31 195 VAL A N 1
ATOM 1580 C CA . VAL A 1 195 ? 3.899 -3.707 -0.132 1.00 76.31 195 VAL A CA 1
ATOM 1581 C C . VAL A 1 195 ? 2.476 -4.213 -0.132 1.00 76.31 195 VAL A C 1
ATOM 1583 O O . VAL A 1 195 ? 1.614 -3.561 -0.712 1.00 76.31 195 VAL A O 1
ATOM 1586 N N . TRP A 1 196 ? 2.222 -5.330 0.540 1.00 76.62 196 TRP A N 1
ATOM 1587 C CA . TRP A 1 196 ? 0.875 -5.837 0.767 1.00 76.62 196 TRP A CA 1
ATOM 1588 C C . TRP A 1 196 ? 0.506 -5.636 2.232 1.00 76.62 196 TRP A C 1
ATOM 1590 O O . TRP A 1 196 ? 1.204 -6.129 3.108 1.00 76.62 196 TRP A O 1
ATOM 1600 N N . ILE A 1 197 ? -0.590 -4.921 2.488 1.00 75.19 197 ILE A N 1
ATOM 1601 C CA . ILE A 1 197 ? -1.224 -4.756 3.795 1.00 75.19 197 ILE A CA 1
ATOM 1602 C C . ILE A 1 197 ? -2.531 -5.546 3.867 1.00 75.19 197 ILE A C 1
ATOM 1604 O O . ILE A 1 197 ? -3.376 -5.451 2.976 1.00 75.19 197 ILE A O 1
ATOM 1608 N N . LEU A 1 198 ? -2.712 -6.281 4.964 1.00 73.06 198 LEU A N 1
ATOM 1609 C CA . LEU A 1 198 ? -3.935 -7.003 5.293 1.00 73.06 198 LEU A CA 1
ATOM 1610 C C . LEU A 1 198 ? -4.468 -6.524 6.662 1.00 73.06 198 LEU A C 1
ATOM 1612 O O . LEU A 1 198 ? -3.904 -6.903 7.693 1.00 73.06 198 LEU A O 1
ATOM 1616 N N . PRO A 1 199 ? -5.544 -5.721 6.711 1.00 64.81 199 PRO A N 1
ATOM 1617 C CA . PRO A 1 199 ? -6.368 -5.525 7.894 1.00 64.81 199 PRO A CA 1
ATOM 1618 C C . PRO A 1 199 ? -7.093 -6.839 8.186 1.00 64.81 199 PRO A C 1
ATOM 1620 O O . PRO A 1 199 ? -7.713 -7.408 7.296 1.00 64.81 199 PRO A O 1
ATOM 1623 N N . VAL A 1 200 ? -7.031 -7.360 9.405 1.00 62.25 200 VAL A N 1
ATOM 1624 C CA . VAL A 1 200 ? -7.650 -8.635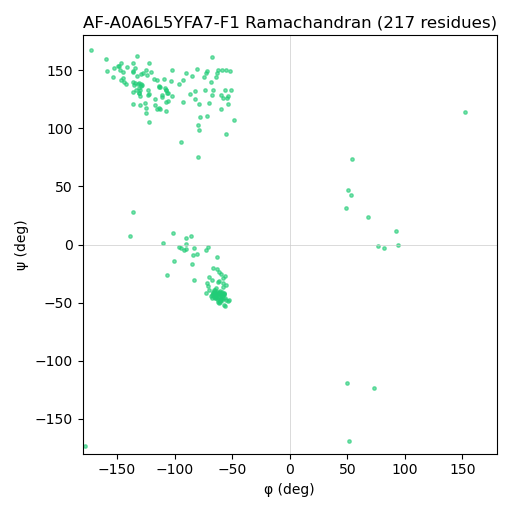 9.796 1.00 62.25 200 VAL A CA 1
ATOM 1625 C C . VAL A 1 200 ? -8.356 -8.503 11.134 1.00 62.25 200 VAL A C 1
ATOM 1627 O O . VAL A 1 200 ? -7.849 -7.900 12.078 1.00 62.25 200 VAL A O 1
ATOM 1630 N N . LYS A 1 201 ? -9.532 -9.128 11.243 1.00 54.59 201 LYS A N 1
ATOM 1631 C CA . LYS A 1 201 ? -10.267 -9.235 12.503 1.00 54.59 201 LYS A CA 1
ATOM 1632 C C . LYS A 1 201 ? -9.611 -10.335 13.326 1.00 54.59 201 LYS A C 1
ATOM 1634 O O . LYS A 1 201 ? -9.640 -11.494 12.930 1.00 54.59 201 LYS A O 1
ATOM 1639 N N . GLY A 1 202 ? -8.937 -9.974 14.413 1.00 46.25 202 GLY A N 1
ATOM 1640 C CA . GLY A 1 202 ? -8.128 -10.945 15.141 1.00 46.25 202 GLY A CA 1
ATOM 1641 C C . GLY A 1 202 ? -8.934 -11.795 16.111 1.00 46.25 202 GLY A C 1
ATOM 1642 O O . GLY A 1 202 ? -9.618 -11.251 16.985 1.00 46.25 202 GLY A O 1
ATOM 1643 N N . GLU A 1 203 ? -8.703 -13.102 16.032 1.00 34.59 203 GLU A N 1
ATOM 1644 C CA . GLU A 1 203 ? -8.436 -13.908 17.220 1.00 34.59 203 GLU A CA 1
ATOM 1645 C C . GLU A 1 203 ? -6.926 -13.943 17.488 1.00 34.59 203 GLU A C 1
ATOM 1647 O O . GLU A 1 203 ? -6.095 -13.772 16.593 1.00 34.59 203 GLU A O 1
ATOM 1652 N N . ALA A 1 204 ? -6.586 -14.014 18.770 1.00 42.22 204 ALA A N 1
ATOM 1653 C CA . ALA A 1 204 ? -5.242 -13.812 19.274 1.00 42.22 204 ALA A CA 1
ATOM 1654 C C . ALA A 1 204 ? -4.291 -14.937 18.848 1.00 42.22 204 ALA A C 1
ATOM 1656 O O . ALA A 1 204 ? -4.648 -16.104 18.924 1.00 42.22 204 ALA A O 1
ATOM 1657 N N . ILE A 1 205 ? -3.066 -14.544 18.488 1.00 38.66 205 ILE A N 1
ATOM 1658 C CA . ILE A 1 205 ? -1.753 -15.117 18.845 1.00 38.66 205 ILE A CA 1
ATOM 1659 C C . ILE A 1 205 ? -0.800 -14.775 17.690 1.00 38.66 205 ILE A C 1
ATOM 1661 O O . ILE A 1 205 ? -0.952 -15.239 16.566 1.00 38.66 205 ILE A O 1
ATOM 1665 N N . TRP A 1 206 ? 0.199 -13.934 17.970 1.00 38.84 206 TRP A N 1
ATOM 1666 C CA . TRP A 1 206 ? 1.393 -13.856 17.130 1.00 38.84 206 TRP A CA 1
ATOM 1667 C C . TRP A 1 206 ? 2.609 -14.076 18.017 1.00 38.84 206 TRP A C 1
ATOM 1669 O O . TRP A 1 206 ? 2.863 -13.307 18.950 1.00 38.84 206 TRP A O 1
ATOM 1679 N N . SER A 1 207 ? 3.325 -15.156 17.725 1.00 37.88 207 SER A N 1
ATOM 1680 C CA . SER A 1 207 ? 4.712 -15.380 18.101 1.00 37.88 207 SER A CA 1
ATOM 1681 C C . SER A 1 207 ? 5.585 -14.330 17.406 1.00 37.88 207 SER A C 1
ATOM 1683 O O . SER A 1 207 ? 5.288 -13.870 16.308 1.00 37.88 207 SER A O 1
ATOM 1685 N N . LYS A 1 208 ? 6.631 -13.878 18.102 1.00 35.88 208 LYS A N 1
ATOM 1686 C CA . LYS A 1 208 ? 7.530 -12.789 17.693 1.00 35.88 208 LYS A CA 1
ATOM 1687 C C . LYS A 1 208 ? 8.147 -13.053 16.303 1.00 35.88 208 LYS A C 1
ATOM 1689 O O . LYS A 1 208 ? 9.165 -13.730 16.214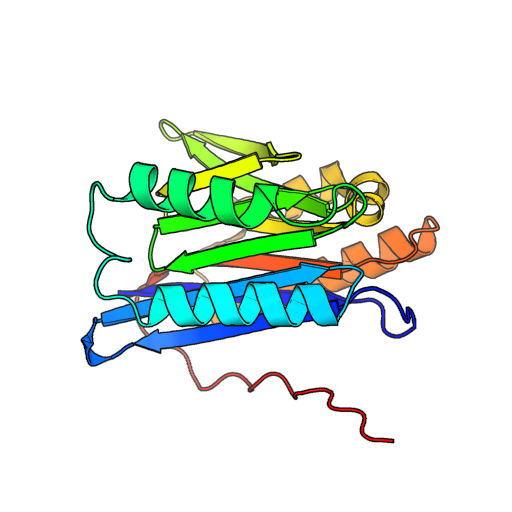 1.00 35.88 208 LYS A O 1
ATOM 1694 N N . GLY A 1 209 ? 7.560 -12.517 15.234 1.00 31.77 209 GLY A N 1
ATOM 1695 C CA . GLY A 1 209 ? 8.163 -12.489 13.898 1.00 31.77 209 GLY A CA 1
ATOM 1696 C C . GLY A 1 209 ? 9.107 -11.296 13.721 1.00 31.77 209 GLY A C 1
ATOM 1697 O O . GLY A 1 209 ? 8.902 -10.234 14.309 1.00 31.77 209 GLY A O 1
ATOM 1698 N N . LYS A 1 210 ? 10.181 -11.539 12.964 1.00 34.59 210 LYS A N 1
ATOM 1699 C CA . LYS A 1 210 ? 11.421 -10.758 12.840 1.00 34.59 210 LYS A CA 1
ATOM 1700 C C . LYS A 1 210 ? 11.198 -9.266 12.562 1.00 34.59 210 LYS A C 1
ATOM 1702 O O . LYS A 1 210 ? 10.475 -8.899 11.644 1.00 34.59 210 LYS A O 1
ATOM 1707 N N . GLN A 1 211 ? 11.913 -8.426 13.315 1.00 31.27 211 GLN A N 1
ATOM 1708 C CA . GLN A 1 211 ? 12.178 -7.037 12.942 1.00 31.27 211 GLN A CA 1
ATOM 1709 C C . GLN A 1 211 ? 12.809 -7.018 11.544 1.00 31.27 211 GLN A C 1
ATOM 1711 O O . GLN A 1 211 ? 13.810 -7.700 11.308 1.00 31.27 211 GLN A O 1
ATOM 1716 N N . SER A 1 212 ? 12.221 -6.251 10.627 1.00 35.69 212 SER A N 1
ATOM 1717 C CA . SER A 1 212 ? 12.868 -5.876 9.375 1.00 35.69 212 SER A CA 1
ATOM 1718 C C . SER A 1 212 ? 14.217 -5.250 9.715 1.00 35.69 212 SER A C 1
ATOM 1720 O O . SER A 1 212 ? 14.273 -4.269 10.459 1.00 35.69 212 SER A O 1
ATOM 1722 N N . LYS A 1 213 ? 15.303 -5.840 9.211 1.00 30.80 213 LYS A N 1
ATOM 1723 C CA . LYS A 1 213 ? 16.623 -5.222 9.283 1.00 30.80 213 LYS A CA 1
ATOM 1724 C C . LYS A 1 213 ? 16.538 -3.890 8.550 1.00 30.80 213 LYS A C 1
ATOM 1726 O O . LYS A 1 213 ? 16.304 -3.868 7.344 1.00 30.80 213 LYS A O 1
ATOM 1731 N N . GLU A 1 214 ? 16.742 -2.803 9.280 1.00 30.80 214 GLU A N 1
ATOM 1732 C CA . GLU A 1 214 ? 17.219 -1.558 8.700 1.00 30.80 214 GLU A CA 1
ATOM 1733 C C . GLU A 1 214 ? 18.429 -1.898 7.823 1.00 30.80 214 GLU A C 1
ATOM 1735 O O . GLU A 1 214 ? 19.492 -2.258 8.325 1.00 30.80 214 GLU A O 1
ATOM 1740 N N . THR A 1 215 ? 18.275 -1.853 6.499 1.00 31.27 215 THR A N 1
ATOM 1741 C CA . THR A 1 215 ? 19.441 -1.799 5.614 1.00 31.27 215 THR A CA 1
ATOM 1742 C C . THR A 1 215 ? 19.909 -0.352 5.610 1.00 31.27 215 THR A C 1
ATOM 1744 O O . THR A 1 215 ? 19.634 0.422 4.699 1.00 31.27 215 THR A O 1
ATOM 1747 N N . VAL A 1 216 ? 20.559 0.036 6.705 1.00 29.38 216 VAL A N 1
ATOM 1748 C CA . VAL A 1 216 ? 21.464 1.178 6.710 1.00 29.38 216 VAL A CA 1
ATOM 1749 C C . VAL A 1 216 ? 22.755 0.662 6.084 1.00 29.38 216 VAL A C 1
ATOM 1751 O O . VAL A 1 216 ? 23.542 -0.013 6.741 1.00 29.38 216 VAL A O 1
ATOM 1754 N N . GLN A 1 217 ? 22.959 0.930 4.797 1.00 26.72 217 GLN A N 1
ATOM 1755 C CA . GLN A 1 217 ? 24.317 0.992 4.271 1.00 26.72 217 GLN A CA 1
ATOM 1756 C C . GLN A 1 217 ? 24.857 2.371 4.650 1.00 26.72 217 GLN A C 1
ATOM 1758 O O . GLN A 1 217 ? 24.431 3.386 4.101 1.00 26.72 217 GLN A O 1
ATOM 1763 N N . MET A 1 218 ? 25.702 2.393 5.682 1.00 27.56 218 MET A N 1
ATOM 1764 C CA . MET A 1 218 ? 26.690 3.451 5.853 1.00 27.56 218 MET A CA 1
ATOM 1765 C C . MET A 1 218 ? 27.838 3.123 4.902 1.00 27.56 218 MET A C 1
ATOM 1767 O O . MET A 1 218 ? 28.422 2.045 5.015 1.00 27.56 218 MET A O 1
ATOM 1771 N N . GLU A 1 219 ? 28.123 4.035 3.982 1.00 30.16 219 GLU A N 1
ATOM 1772 C CA . GLU A 1 219 ? 29.511 4.326 3.622 1.00 30.16 219 GLU A CA 1
ATOM 1773 C C . GLU A 1 219 ? 29.974 5.507 4.477 1.00 30.16 219 GLU A C 1
ATOM 1775 O O . GLU A 1 219 ? 29.148 6.431 4.689 1.00 30.16 219 GLU A O 1
#

Radius of gyration: 16.46 Å; Cα contacts (8 Å, |Δi|>4): 424; chains: 1; bounding box: 52×41×44 Å

Nearest PDB structures (foldseek):
  5ucg-assembly3_D  TM=5.445E-01  e=2.035E-07  Bacillus subtilis subsp. subtilis str. 168
  5mqh-assembly1_A  TM=5.702E-01  e=4.007E-07  Bacillus subtilis
  3nmn-assembly1_B  TM=5.386E-01  e=6.748E-06  Arabidopsis thaliana
  8xi8-assembly1_A  TM=4.539E-01  e=1.786E-04  Homo sapiens
  5nzz-assembly3_C  TM=4.386E-01  e=1.136E-04  Homo sapiens

Mean predicted aligned error: 9.09 Å

Solvent-accessible surface area (backbone atoms only — not comparable to full-atom values): 12177 Å² total; per-residue (Å²): 95,46,40,44,50,67,36,65,36,66,60,91,87,47,97,54,62,42,75,49,78,50,77,50,74,42,75,96,73,74,42,22,33,30,36,36,37,38,14,56,42,64,68,59,40,52,52,54,50,50,54,51,50,55,45,70,71,41,89,60,62,93,48,86,96,38,45,66,63,52,32,52,53,48,46,59,64,54,70,75,46,67,89,86,48,37,30,30,38,40,41,36,41,44,49,35,36,40,40,36,30,25,72,55,21,29,40,35,35,33,44,64,56,96,91,40,79,44,79,48,76,52,72,66,44,66,46,49,50,76,48,52,66,48,30,26,36,37,41,31,29,50,49,47,44,79,65,34,48,71,60,48,53,63,71,45,37,54,83,79,56,70,90,63,58,70,66,59,52,41,50,52,50,30,55,48,46,45,50,52,50,53,52,18,40,77,74,68,39,60,72,48,44,38,38,44,37,35,26,32,74,36,77,91,82,79,78,94,73,80,79,78,76,79,84,74,82,79,130

Secondary structure (DSSP, 8-state):
--EEEEEEEE-TT-TT-EEEEEEEEEGGGTEEEEEEEEES-HHHHHHHHHHHHHHHHSSSTT-TT-HHHHHHHHHHHHHTS-TT--EEEEEEETTEEEEEEETTEEEEEEEEETTEEEEEEE-S-EEEEE--TT--EEEEEHHHHHHHHHHHHHHH-GGGG-S--HHHHHHHHHHHHHHHHHHHHHTT--S-EEEEEEEE-PPS----PPPPP------

Organism: NCBI:txid2606635

pLDDT: mean 74.71, std 16.45, range [26.72, 94.56]

Foldseek 3Di:
DKEKDKDKDFDPPAPFKDKDWDWDQDVVVRKTKIKMKIWSDPVVRVVVVVVVVVVVVDPQPPDPPCFVVVLVVVVVVVVPPDLQIWMWMWIDMQFKIWTATHDQKKKKKWAQDPNDIDIDIDYGGTGIDGGDALIKMKIKGNLLCVQCVVVVCVLRDSVVVPPDDPVVSNVSNNVSNVVSVVRSVVVVRDGMMMMIMGTHDDDDDDDDDDDDDPPPPDD

Sequence (219 aa):
MEHVTACYWQKETVPNIFLSLQQRKYRRRKASVVYACISDNRELLMNLQNKIEEELQGRDIWKSYTEERIREKWSKQLAVVDKNSNYAGVLCVDSRVLLFDHGRMNLCGFFKRFGRTGWKVWKNQCMVGEVEAGTAILLTDHGFLNYCEEELAGCLRPESVGTDLLSDRAERAERRLAELGRKAEQRGGRHMGAVWILPVKGEAIWSKGKQSKETVQME